Protein AF-A0A823JE89-F1 (afdb_monomer_lite)

Organism: Listeria monocytogenes (NCBI:txid1639)

Structure (mmCIF, N/CA/C/O backbone):
data_AF-A0A823JE89-F1
#
_entry.id   AF-A0A823JE89-F1
#
loop_
_atom_site.group_PDB
_atom_site.id
_atom_site.type_symbol
_atom_site.label_atom_id
_atom_site.label_alt_id
_atom_site.label_comp_id
_atom_site.label_asym_id
_atom_site.label_entity_id
_atom_site.label_seq_id
_atom_site.pdbx_PDB_ins_code
_atom_site.Cartn_x
_atom_site.Cartn_y
_atom_site.Cartn_z
_atom_site.occupancy
_atom_site.B_iso_or_equiv
_atom_site.auth_seq_id
_atom_site.auth_comp_id
_atom_site.auth_asym_id
_atom_site.auth_atom_id
_atom_site.pdbx_PDB_model_num
ATOM 1 N N . MET A 1 1 ? 1.737 -28.432 -60.568 1.00 35.44 1 MET A N 1
ATOM 2 C CA . MET A 1 1 ? 2.138 -28.065 -59.192 1.00 35.44 1 MET A CA 1
ATOM 3 C C . MET A 1 1 ? 1.077 -27.145 -58.616 1.00 35.44 1 MET A C 1
ATOM 5 O O . MET A 1 1 ? 0.762 -26.137 -59.231 1.00 35.44 1 MET A O 1
ATOM 9 N N . LYS A 1 2 ? 0.455 -27.573 -57.515 1.00 28.31 2 LYS A N 1
ATOM 10 C CA . LYS A 1 2 ? -0.682 -26.924 -56.853 1.00 28.31 2 LYS A CA 1
ATOM 11 C C . LYS A 1 2 ? -0.216 -25.657 -56.122 1.00 28.31 2 LYS A C 1
ATOM 13 O O . LYS A 1 2 ? 0.722 -25.740 -55.337 1.00 28.31 2 LYS A O 1
ATOM 18 N N . LYS A 1 3 ? -0.904 -24.529 -56.311 1.00 28.08 3 LYS A N 1
ATOM 19 C CA . LYS A 1 3 ? -0.984 -23.466 -55.300 1.00 28.08 3 LYS A CA 1
ATOM 20 C C . LYS A 1 3 ? -2.457 -23.221 -55.004 1.00 28.08 3 LYS A C 1
ATOM 22 O O . LYS A 1 3 ? -3.259 -23.008 -55.906 1.00 28.08 3 LYS A O 1
ATOM 27 N N . ILE A 1 4 ? -2.771 -23.423 -53.735 1.00 32.69 4 ILE A N 1
ATOM 28 C CA . ILE A 1 4 ? -4.097 -23.449 -53.137 1.00 32.69 4 ILE A CA 1
ATOM 29 C C . ILE A 1 4 ? -4.559 -22.008 -52.924 1.00 32.69 4 ILE A C 1
ATOM 31 O O . ILE A 1 4 ? -3.791 -21.150 -52.497 1.00 32.69 4 ILE A O 1
ATOM 35 N N . ILE A 1 5 ? -5.819 -21.788 -53.277 1.00 30.59 5 ILE A N 1
ATOM 36 C CA . ILE A 1 5 ? -6.615 -20.586 -53.061 1.00 30.59 5 ILE A CA 1
ATOM 37 C C . ILE A 1 5 ? -6.904 -20.479 -51.560 1.00 30.59 5 ILE A C 1
ATOM 39 O O . ILE A 1 5 ? -7.450 -21.423 -50.992 1.00 30.59 5 ILE A O 1
ATOM 43 N N . THR A 1 6 ? -6.612 -19.335 -50.941 1.00 27.95 6 THR A N 1
ATOM 44 C CA . THR A 1 6 ? -7.170 -18.995 -49.626 1.00 27.95 6 THR A CA 1
ATOM 45 C C . THR A 1 6 ? -8.017 -17.741 -49.773 1.00 27.95 6 THR A C 1
ATOM 47 O O . THR A 1 6 ? -7.515 -16.655 -50.053 1.00 27.95 6 THR A O 1
ATOM 50 N N . PHE A 1 7 ? -9.323 -17.949 -49.628 1.00 28.45 7 PHE A N 1
ATOM 51 C CA . PHE A 1 7 ? -10.365 -16.939 -49.525 1.00 28.45 7 PHE A CA 1
ATOM 52 C C . PHE A 1 7 ? -10.170 -16.098 -48.257 1.00 28.45 7 PHE A C 1
ATOM 54 O O . PHE A 1 7 ? -10.061 -16.646 -47.161 1.00 28.45 7 PHE A O 1
ATOM 61 N N . LEU A 1 8 ? -10.187 -14.772 -48.405 1.00 24.28 8 LEU A N 1
ATOM 62 C CA . LEU A 1 8 ? -10.379 -13.834 -47.303 1.00 24.28 8 LEU A CA 1
ATOM 63 C C . LEU A 1 8 ? -11.893 -13.665 -47.113 1.00 24.28 8 LEU A C 1
ATOM 65 O O . LEU A 1 8 ? -12.572 -13.097 -47.969 1.00 24.28 8 LEU A O 1
ATOM 69 N N . LEU A 1 9 ? -12.435 -14.222 -46.032 1.00 26.91 9 LEU A N 1
ATOM 70 C CA . LEU A 1 9 ? -13.857 -14.139 -45.710 1.00 26.91 9 LEU A CA 1
ATOM 71 C C . LEU A 1 9 ? -14.110 -12.827 -44.959 1.00 26.91 9 LEU A C 1
ATOM 73 O O . LEU A 1 9 ? -13.804 -12.691 -43.778 1.00 26.91 9 LEU A O 1
ATOM 77 N N . ILE A 1 10 ? -14.642 -11.851 -45.691 1.00 27.12 10 ILE A N 1
ATOM 78 C CA . ILE A 1 10 ? -15.257 -10.639 -45.155 1.00 27.12 10 ILE A CA 1
ATOM 79 C C . ILE A 1 10 ? -16.632 -11.046 -44.610 1.00 27.12 10 ILE A C 1
ATOM 81 O O . ILE A 1 10 ? -17.549 -11.340 -45.374 1.00 27.12 10 ILE A O 1
ATOM 85 N N . GLY A 1 11 ? -16.753 -11.098 -43.284 1.00 27.23 11 GLY A N 1
ATOM 86 C CA . GLY A 1 11 ? -18.018 -11.181 -42.557 1.00 27.23 11 GLY A CA 1
ATOM 87 C C . GLY A 1 11 ? -18.391 -9.795 -42.046 1.00 27.23 11 GLY A C 1
ATOM 88 O O . GLY A 1 11 ? -17.780 -9.278 -41.119 1.00 27.23 11 GLY A O 1
ATOM 89 N N . VAL A 1 12 ? -19.357 -9.187 -42.718 1.00 26.36 12 VAL A N 1
ATOM 90 C CA . VAL A 1 12 ? -19.805 -7.801 -42.603 1.00 26.36 12 VAL A CA 1
ATOM 91 C C . VAL A 1 12 ? -21.030 -7.732 -41.678 1.00 26.36 12 VAL A C 1
ATOM 93 O O . VAL A 1 12 ? -21.980 -8.482 -41.859 1.00 26.36 12 VAL A O 1
ATOM 96 N N . LEU A 1 13 ? -20.986 -6.765 -40.756 1.00 26.09 13 LEU A N 1
ATOM 97 C CA . LEU A 1 13 ? -22.099 -5.960 -40.227 1.00 26.09 13 LEU A CA 1
ATOM 98 C C . LEU A 1 13 ? -23.098 -6.539 -39.210 1.00 26.09 13 LEU A C 1
ATOM 100 O O . LEU A 1 13 ? -24.012 -7.288 -39.534 1.00 26.09 13 LEU A O 1
ATOM 104 N N . GLY A 1 14 ? -23.065 -5.916 -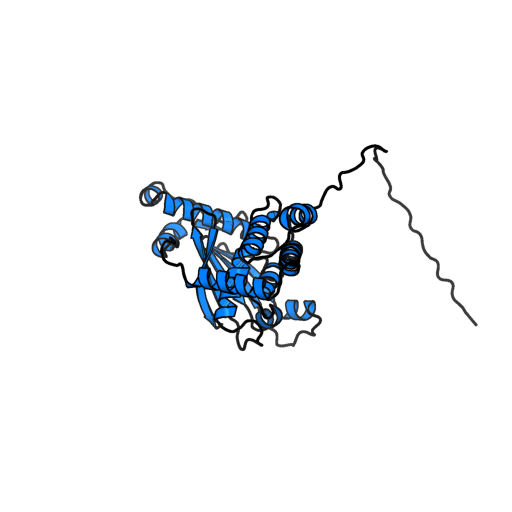38.029 1.00 24.75 14 GLY A N 1
ATOM 105 C CA . GLY A 1 14 ? -24.254 -5.361 -37.383 1.00 24.75 14 GLY A CA 1
ATOM 106 C C . GLY A 1 14 ? -24.002 -3.888 -37.037 1.00 24.75 14 GLY A C 1
ATOM 107 O O . GLY A 1 14 ? -23.432 -3.590 -35.994 1.00 24.75 14 GLY A O 1
ATOM 108 N N . ILE A 1 15 ? -24.372 -2.972 -37.940 1.00 33.44 15 ILE A N 1
ATOM 109 C CA . ILE A 1 15 ? -24.472 -1.524 -37.680 1.00 33.44 15 ILE A CA 1
ATOM 110 C C . ILE A 1 15 ? -25.878 -1.222 -37.157 1.00 33.44 15 ILE A C 1
ATOM 112 O O . ILE A 1 15 ? -26.853 -1.691 -37.736 1.00 33.44 15 ILE A O 1
ATOM 116 N N . SER A 1 16 ? -25.973 -0.341 -36.162 1.00 26.55 16 SER A N 1
ATOM 117 C CA . SER A 1 16 ? -26.997 0.716 -36.101 1.00 26.55 16 SER A CA 1
ATOM 118 C C . SER A 1 16 ? -26.527 1.774 -35.093 1.00 26.55 16 SER A C 1
ATOM 120 O O . SER A 1 16 ? -26.630 1.567 -33.891 1.00 26.55 16 SER A O 1
ATOM 122 N N . LEU A 1 17 ? -25.766 2.788 -35.520 1.00 29.20 17 LEU A N 1
ATOM 123 C CA . LEU A 1 17 ? -26.275 4.114 -35.921 1.00 29.20 17 LEU A CA 1
ATOM 124 C C . LEU A 1 17 ? -27.105 4.794 -34.825 1.00 29.20 17 LEU A C 1
ATOM 126 O O . LEU A 1 17 ? -28.300 4.548 -34.752 1.00 29.20 17 LEU A O 1
ATOM 130 N N . ILE A 1 18 ? -26.482 5.714 -34.078 1.00 26.22 18 ILE A N 1
ATOM 131 C CA . ILE A 1 18 ? -26.794 7.152 -34.167 1.00 26.22 18 ILE A CA 1
ATOM 132 C C . ILE A 1 18 ? -25.477 7.919 -33.983 1.00 26.22 18 ILE A C 1
ATOM 134 O O . ILE A 1 18 ? -24.937 8.004 -32.886 1.00 26.22 18 ILE A O 1
ATOM 138 N N . ALA A 1 19 ? -24.962 8.478 -35.074 1.00 30.98 19 ALA A N 1
ATOM 139 C CA . ALA A 1 19 ? -24.059 9.618 -35.014 1.00 30.98 19 ALA A CA 1
ATOM 140 C C . ALA A 1 19 ? -24.896 10.884 -35.233 1.00 30.98 19 ALA A C 1
ATOM 142 O O . ALA A 1 19 ? -25.674 10.916 -36.190 1.00 30.98 19 ALA A O 1
ATOM 143 N N . PRO A 1 20 ? -24.711 11.952 -34.445 1.00 29.52 20 PRO A N 1
ATOM 144 C CA . PRO A 1 20 ? -24.876 13.302 -34.941 1.00 29.52 20 PRO A CA 1
ATOM 145 C C . PRO A 1 20 ? -23.550 13.757 -35.557 1.00 29.52 20 PRO A C 1
ATOM 147 O O . PRO A 1 20 ? -22.484 13.704 -34.944 1.00 29.52 20 PRO A O 1
ATOM 150 N N . SER A 1 21 ? -23.642 14.180 -36.809 1.00 31.22 21 SER A N 1
ATOM 151 C CA . SER A 1 21 ? -22.577 14.758 -37.615 1.00 31.22 21 SER A CA 1
ATOM 152 C C . SER A 1 21 ? -22.155 16.150 -37.132 1.00 31.22 21 SER A C 1
ATOM 154 O O . SER A 1 21 ? -23.012 16.983 -36.859 1.00 31.22 21 SER A O 1
ATOM 156 N N . ILE A 1 22 ? -20.841 16.391 -37.185 1.00 42.88 22 ILE A N 1
ATOM 157 C CA . ILE A 1 22 ? -20.151 17.641 -37.558 1.00 42.88 22 ILE A CA 1
ATOM 158 C C . ILE A 1 22 ? -20.574 18.914 -36.800 1.00 42.88 22 ILE A C 1
ATOM 160 O O . ILE A 1 22 ? -21.548 19.561 -37.166 1.00 42.88 22 ILE A O 1
ATOM 164 N N . ALA A 1 23 ? -19.733 19.314 -35.836 1.00 32.19 23 ALA A N 1
ATOM 165 C CA . ALA A 1 23 ? -19.201 20.675 -35.625 1.00 32.19 23 ALA A CA 1
ATOM 166 C C . ALA A 1 23 ? -18.868 20.905 -34.139 1.00 32.19 23 ALA A C 1
ATOM 168 O O . ALA A 1 23 ? -19.621 21.548 -33.417 1.00 32.19 23 ALA A O 1
ATOM 169 N N . ASN A 1 24 ? -17.723 20.402 -33.673 1.00 31.14 24 ASN A N 1
ATOM 170 C CA . ASN A 1 24 ? -16.973 21.113 -32.639 1.00 31.14 24 ASN A CA 1
ATOM 171 C C . ASN A 1 24 ? -15.514 20.656 -32.649 1.00 31.14 24 ASN A C 1
ATOM 173 O O . ASN A 1 24 ? -15.200 19.495 -32.394 1.00 31.14 24 ASN A O 1
ATOM 177 N N . ALA A 1 25 ? -14.627 21.579 -32.997 1.00 35.50 25 ALA A N 1
ATOM 178 C CA . ALA A 1 25 ? -13.203 21.420 -32.795 1.00 35.50 25 ALA A CA 1
ATOM 179 C C . ALA A 1 25 ? -12.911 21.352 -31.284 1.00 35.50 25 ALA A C 1
ATOM 181 O O . ALA A 1 25 ? -13.453 22.143 -30.518 1.00 35.50 25 ALA A O 1
ATOM 182 N N . GLY A 1 26 ? -12.034 20.432 -30.877 1.00 34.75 26 GLY A N 1
ATOM 183 C CA . GLY A 1 26 ? -11.341 20.491 -29.588 1.00 34.75 26 GLY A CA 1
ATOM 184 C C . GLY A 1 26 ? -12.153 20.074 -28.361 1.00 34.75 26 GLY A C 1
ATOM 185 O O . GLY A 1 26 ? -12.589 20.917 -27.590 1.00 34.75 26 GLY A O 1
ATOM 186 N N . LYS A 1 27 ? -12.277 18.765 -28.133 1.00 35.94 27 LYS A N 1
ATOM 187 C CA . LYS A 1 27 ? -12.239 18.157 -26.791 1.00 35.94 27 LYS A CA 1
ATOM 188 C C . LYS A 1 27 ? -12.131 16.649 -26.972 1.00 35.94 27 LYS A C 1
ATOM 190 O O . LYS A 1 27 ? -13.125 15.956 -27.169 1.00 35.94 27 LYS A O 1
ATOM 195 N N . ILE A 1 28 ? -10.897 16.150 -26.964 1.00 45.91 28 ILE A N 1
ATOM 196 C CA . ILE A 1 28 ? -10.655 14.740 -26.665 1.00 45.91 28 ILE A CA 1
ATOM 197 C C . ILE A 1 28 ? -11.300 14.527 -25.294 1.00 45.91 28 ILE A C 1
ATOM 199 O O . ILE A 1 28 ? -11.015 15.290 -24.370 1.00 45.91 28 ILE A O 1
ATOM 203 N N . VAL A 1 29 ? -12.214 13.565 -25.160 1.00 46.78 29 VAL A N 1
ATOM 204 C CA . VAL A 1 29 ? -12.623 13.102 -23.830 1.00 46.78 29 VAL A CA 1
ATOM 205 C C . VAL A 1 29 ? -11.378 12.438 -23.264 1.00 46.78 29 VAL A C 1
ATOM 207 O O . VAL A 1 29 ? -11.075 11.291 -23.588 1.00 46.78 29 VAL A O 1
ATOM 210 N N . ALA A 1 30 ? -10.560 13.225 -22.572 1.00 62.22 30 ALA A N 1
ATOM 211 C CA . ALA A 1 30 ? -9.307 12.759 -22.029 1.00 62.22 30 ALA A CA 1
ATOM 212 C C . ALA A 1 30 ? -9.653 11.646 -21.036 1.00 62.22 30 ALA A C 1
ATOM 214 O O . ALA A 1 30 ? -10.450 11.835 -20.120 1.00 62.22 30 ALA A O 1
ATOM 215 N N . THR A 1 31 ? -9.133 10.446 -21.300 1.00 87.19 31 THR A N 1
ATOM 216 C CA . THR A 1 31 ? -9.233 9.321 -20.363 1.00 87.19 31 THR A CA 1
ATOM 217 C C . THR A 1 31 ? -8.758 9.774 -18.978 1.00 87.19 31 THR A C 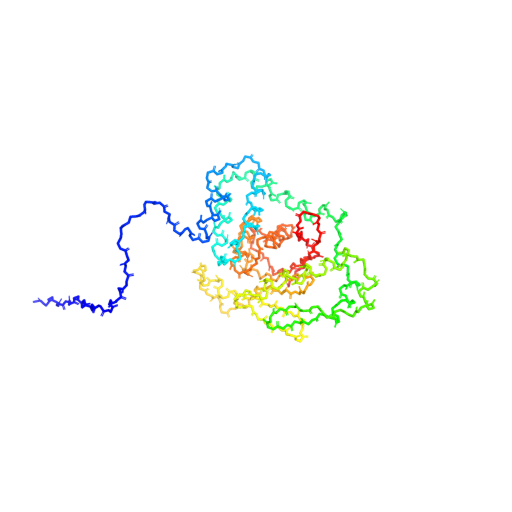1
ATOM 219 O O . THR A 1 31 ? -7.897 10.656 -18.924 1.00 87.19 31 THR A O 1
ATOM 222 N N . PRO A 1 32 ? -9.243 9.179 -17.872 1.00 86.69 32 PRO A N 1
ATOM 223 C CA . PRO A 1 32 ? -8.747 9.497 -16.532 1.00 86.69 32 PRO A CA 1
ATOM 224 C C . PRO A 1 32 ? -7.211 9.535 -16.466 1.00 86.69 32 PRO A C 1
ATOM 226 O O . PRO A 1 32 ? -6.639 10.488 -15.946 1.00 86.69 32 PRO A O 1
ATOM 229 N N . PHE A 1 33 ? -6.538 8.569 -17.107 1.00 90.44 33 PHE A N 1
ATOM 230 C CA . PHE A 1 33 ? -5.078 8.536 -17.222 1.00 90.44 33 PHE A CA 1
ATOM 231 C C . PHE A 1 33 ? -4.522 9.751 -17.978 1.00 90.44 33 PHE A C 1
ATOM 233 O O . PHE A 1 33 ? -3.583 10.393 -17.516 1.00 90.44 33 PHE A O 1
ATOM 240 N N . GLY A 1 34 ? -5.095 10.068 -19.143 1.00 88.75 34 GLY A N 1
ATOM 241 C CA . GLY A 1 34 ? -4.677 11.204 -19.964 1.00 88.75 34 GLY A CA 1
ATOM 242 C C . GLY A 1 34 ? -4.851 12.547 -19.256 1.00 88.75 34 GLY A C 1
ATOM 243 O O . GLY A 1 34 ? -3.957 13.376 -19.346 1.00 88.75 34 GLY A O 1
ATOM 244 N N . GLN A 1 35 ? -5.946 12.725 -18.511 1.00 89.12 35 GLN A N 1
ATOM 245 C CA . GLN A 1 35 ? -6.199 13.928 -17.710 1.00 89.12 35 GLN A CA 1
ATOM 246 C C . GLN A 1 35 ? -5.151 14.094 -16.616 1.00 89.12 35 GLN A C 1
ATOM 248 O O . GLN A 1 35 ? -4.502 15.131 -16.548 1.00 89.12 35 GLN A O 1
ATOM 253 N N . ILE A 1 36 ? -4.914 13.045 -15.821 1.00 90.12 36 ILE A N 1
ATOM 254 C CA . ILE A 1 36 ? -3.922 13.100 -14.740 1.00 90.12 36 ILE A CA 1
ATOM 255 C C . ILE A 1 36 ? -2.526 13.362 -15.313 1.00 90.12 36 ILE A C 1
ATOM 257 O O . ILE A 1 36 ? -1.772 14.176 -14.787 1.00 90.12 36 ILE A O 1
ATOM 261 N N . LYS A 1 37 ? -2.173 12.701 -16.421 1.00 92.38 37 LYS A N 1
ATOM 262 C CA . LYS A 1 37 ? -0.888 12.918 -17.088 1.00 92.38 37 LYS A CA 1
ATOM 263 C C . LYS A 1 37 ? -0.745 14.364 -17.573 1.00 92.38 37 LYS A C 1
ATOM 265 O O . LYS A 1 37 ? 0.300 14.963 -17.345 1.00 92.38 37 LYS A O 1
ATOM 270 N N . GLU A 1 38 ? -1.772 14.923 -18.205 1.00 91.00 38 GLU A N 1
ATOM 271 C CA . GLU A 1 38 ? -1.757 16.299 -18.707 1.00 91.00 38 GLU A CA 1
ATOM 272 C C . GLU A 1 38 ? -1.645 17.326 -17.567 1.00 91.00 38 GLU A C 1
ATOM 274 O O . GLU A 1 38 ? -0.833 18.245 -17.634 1.00 91.00 38 GLU A O 1
ATOM 279 N N . GLU A 1 39 ? -2.421 17.150 -16.496 1.00 89.50 39 GLU A N 1
ATOM 280 C CA . GLU A 1 39 ? -2.500 18.105 -15.386 1.00 89.50 39 GLU A CA 1
ATOM 281 C C . GLU A 1 39 ? -1.285 18.026 -14.443 1.00 89.50 39 GLU A C 1
ATOM 283 O O . GLU A 1 39 ? -0.776 19.056 -13.974 1.00 89.50 39 GLU A O 1
ATOM 288 N N . CYS A 1 40 ? -0.788 16.815 -14.171 1.00 89.56 40 CYS A N 1
ATOM 289 C CA . CYS A 1 40 ? 0.247 16.584 -13.163 1.00 89.56 40 CYS A CA 1
ATOM 290 C C . CYS A 1 40 ? 1.660 16.433 -13.735 1.00 89.56 40 CYS A C 1
ATOM 292 O O . CYS A 1 40 ? 2.613 16.733 -13.019 1.00 89.56 40 CYS A O 1
ATOM 294 N N . ILE A 1 41 ? 1.820 15.966 -14.979 1.00 91.50 41 ILE A N 1
ATOM 295 C CA . ILE A 1 41 ? 3.119 15.512 -15.511 1.00 91.50 41 ILE A CA 1
ATOM 296 C C . ILE A 1 41 ? 3.540 16.319 -16.743 1.00 91.50 41 ILE A C 1
ATOM 298 O O . ILE A 1 41 ? 4.663 16.824 -16.801 1.00 91.50 41 ILE A O 1
ATOM 302 N N . ASP A 1 42 ? 2.667 16.453 -17.739 1.00 90.38 42 ASP A N 1
ATOM 303 C CA . ASP A 1 42 ? 3.047 17.030 -19.025 1.00 90.38 42 ASP A CA 1
ATOM 304 C C . ASP A 1 42 ? 3.425 18.511 -18.904 1.00 90.38 42 ASP A C 1
ATOM 306 O O . ASP A 1 42 ? 2.767 19.318 -18.248 1.00 90.38 42 ASP A O 1
ATOM 310 N N . GLY A 1 43 ? 4.546 18.872 -19.532 1.00 83.88 43 GLY A N 1
ATOM 311 C CA . GLY A 1 43 ? 5.091 20.229 -19.489 1.00 83.88 43 GLY A CA 1
ATOM 312 C C . GLY A 1 43 ? 5.718 20.633 -18.149 1.00 83.88 43 GLY A C 1
ATOM 313 O O . GLY A 1 43 ? 6.175 21.771 -18.027 1.00 83.88 43 GLY A O 1
ATOM 314 N N . LYS A 1 44 ? 5.774 19.739 -17.151 1.00 89.81 44 LYS A N 1
ATOM 315 C CA . LYS A 1 44 ? 6.507 19.982 -15.902 1.00 89.81 44 LYS A CA 1
ATOM 316 C C . LYS A 1 44 ? 8.005 19.753 -16.095 1.00 89.81 44 LYS A C 1
ATOM 318 O O . LYS A 1 44 ? 8.432 18.930 -16.901 1.00 89.81 44 LYS A O 1
ATOM 323 N N . VAL A 1 45 ? 8.801 20.484 -15.319 1.00 87.88 45 VAL A N 1
ATOM 324 C CA . VAL A 1 45 ? 10.256 20.322 -15.229 1.00 87.88 45 VAL A CA 1
ATOM 325 C C . VAL A 1 45 ? 10.592 20.004 -13.781 1.00 87.88 45 VAL A C 1
ATOM 327 O O . VAL A 1 45 ? 10.126 20.704 -12.884 1.00 87.88 45 VAL A O 1
ATOM 330 N N . VAL A 1 46 ? 11.392 18.964 -13.562 1.00 89.12 46 VAL A N 1
ATOM 331 C CA . VAL A 1 46 ? 11.798 18.525 -12.224 1.00 89.12 46 VAL A CA 1
ATOM 332 C C . VAL A 1 46 ? 13.246 18.931 -11.992 1.00 89.12 46 VAL A C 1
ATOM 334 O O . VAL A 1 46 ? 14.153 18.346 -12.577 1.00 89.12 46 VAL A O 1
ATOM 337 N N . ASN A 1 47 ? 13.466 19.946 -11.152 1.00 89.62 47 ASN A N 1
ATOM 338 C CA . ASN A 1 47 ? 14.811 20.443 -10.834 1.00 89.62 47 ASN A CA 1
ATOM 339 C C . ASN A 1 47 ? 15.243 20.102 -9.404 1.00 89.62 47 ASN A C 1
ATOM 341 O O . ASN A 1 47 ? 16.406 20.281 -9.046 1.00 89.62 47 ASN A O 1
ATOM 345 N N . SER A 1 48 ? 14.310 19.638 -8.577 1.00 87.81 48 SER A N 1
ATOM 346 C CA . SER A 1 48 ? 14.528 19.347 -7.166 1.00 87.81 48 SER A CA 1
ATOM 347 C C . SER A 1 48 ? 13.694 18.154 -6.704 1.00 87.81 48 SER A C 1
ATOM 349 O O . SER A 1 48 ? 12.728 17.748 -7.355 1.00 87.81 48 SER A O 1
ATOM 351 N N . LYS A 1 49 ? 14.055 17.594 -5.544 1.00 83.31 49 LYS A N 1
ATOM 352 C CA . LYS A 1 49 ? 13.277 16.522 -4.906 1.00 83.31 49 LYS A CA 1
ATOM 353 C C . LYS A 1 49 ? 11.896 17.014 -4.466 1.00 83.31 49 LYS A C 1
ATOM 355 O O . LYS A 1 49 ? 10.958 16.225 -4.428 1.00 83.31 49 LYS A O 1
ATOM 360 N N . GLU A 1 50 ? 11.766 18.300 -4.142 1.00 84.56 50 GLU A N 1
ATOM 361 C CA . GLU A 1 50 ? 10.498 18.944 -3.807 1.00 84.56 50 GLU A CA 1
ATOM 362 C C . GLU A 1 50 ? 9.571 19.012 -5.026 1.00 84.56 50 GLU A C 1
ATOM 364 O O . GLU A 1 50 ? 8.384 18.725 -4.893 1.00 84.56 50 GLU A O 1
ATOM 369 N N . ASP A 1 51 ? 10.101 19.307 -6.219 1.00 86.19 51 ASP A N 1
ATOM 370 C CA . ASP A 1 51 ? 9.315 19.286 -7.461 1.00 86.19 51 ASP A CA 1
ATOM 371 C C . ASP A 1 51 ? 8.772 17.882 -7.745 1.00 86.19 51 ASP A C 1
ATOM 373 O O . ASP A 1 51 ? 7.583 17.721 -8.028 1.00 86.19 51 ASP A O 1
ATOM 377 N N . LEU A 1 52 ? 9.624 16.859 -7.607 1.00 85.00 52 LEU A N 1
ATOM 378 C CA . LEU A 1 52 ? 9.209 15.466 -7.764 1.00 85.00 52 LEU A CA 1
ATOM 379 C C . LEU A 1 52 ? 8.150 15.091 -6.721 1.00 85.00 52 LEU A C 1
ATOM 381 O O . LEU A 1 52 ? 7.110 14.544 -7.076 1.00 85.00 52 LEU A O 1
ATOM 385 N N . ALA A 1 53 ? 8.367 15.433 -5.448 1.00 79.88 53 ALA A N 1
ATOM 386 C CA . ALA A 1 53 ? 7.402 15.175 -4.384 1.00 79.88 53 ALA A CA 1
ATOM 387 C C . ALA A 1 53 ? 6.039 15.818 -4.676 1.00 79.88 53 ALA A C 1
ATOM 389 O O . ALA A 1 53 ? 5.016 15.162 -4.515 1.00 79.88 53 ALA A O 1
ATOM 390 N N . ASN A 1 54 ? 6.025 17.060 -5.163 1.00 82.56 54 ASN A N 1
ATOM 391 C CA . ASN A 1 54 ? 4.795 17.759 -5.522 1.00 82.56 54 ASN A CA 1
ATOM 392 C C . ASN A 1 54 ? 4.062 17.077 -6.682 1.00 82.56 54 ASN A C 1
ATOM 394 O O . ASN A 1 54 ? 2.841 16.966 -6.644 1.00 82.56 54 ASN A O 1
ATOM 398 N N . ILE A 1 55 ? 4.781 16.597 -7.703 1.00 86.50 55 ILE A N 1
ATOM 399 C CA . ILE A 1 55 ? 4.167 15.847 -8.808 1.00 86.50 55 ILE A CA 1
ATOM 400 C C . ILE A 1 55 ? 3.521 14.560 -8.288 1.00 86.50 55 ILE A C 1
ATOM 402 O O . ILE A 1 55 ? 2.371 14.288 -8.624 1.00 86.50 55 ILE A O 1
ATOM 406 N N . ILE A 1 56 ? 4.225 13.798 -7.445 1.00 83.50 56 ILE A N 1
ATOM 407 C CA . ILE A 1 56 ? 3.700 12.554 -6.867 1.00 83.50 56 ILE A CA 1
ATOM 408 C C . ILE A 1 56 ? 2.454 12.828 -6.014 1.00 83.50 56 ILE A C 1
ATOM 410 O O . ILE A 1 56 ? 1.433 12.177 -6.223 1.00 83.50 56 ILE A O 1
ATOM 414 N N . THR A 1 57 ? 2.493 13.833 -5.133 1.00 79.12 57 THR A N 1
ATOM 415 C CA . THR A 1 57 ? 1.330 14.239 -4.329 1.00 79.12 57 THR A CA 1
ATOM 416 C C . THR A 1 57 ? 0.147 14.639 -5.209 1.00 79.12 57 THR A C 1
ATOM 418 O O . THR A 1 57 ? -0.965 14.176 -4.983 1.00 79.12 57 THR A O 1
ATOM 421 N N . ASN A 1 58 ? 0.377 15.433 -6.260 1.00 83.19 58 ASN A N 1
ATOM 422 C CA . ASN A 1 58 ? -0.691 15.845 -7.172 1.00 83.19 58 ASN A CA 1
ATOM 423 C C . ASN A 1 58 ? -1.333 14.651 -7.895 1.00 83.19 58 ASN A C 1
ATOM 425 O O . ASN A 1 58 ? -2.540 14.663 -8.112 1.00 83.19 58 ASN A O 1
ATOM 429 N N . ILE A 1 59 ? -0.554 13.621 -8.250 1.00 83.50 59 ILE A N 1
ATOM 430 C CA . ILE A 1 59 ? -1.091 12.373 -8.814 1.00 83.50 59 ILE A CA 1
ATOM 431 C C . ILE A 1 59 ? -1.938 11.640 -7.763 1.00 83.50 59 ILE A C 1
ATOM 433 O O . ILE A 1 59 ? -3.058 11.229 -8.062 1.00 83.50 59 ILE A O 1
ATOM 437 N N . ASP A 1 60 ? -1.420 11.493 -6.541 1.00 73.12 60 ASP A N 1
ATOM 438 C CA . ASP A 1 60 ? -2.069 10.757 -5.446 1.00 73.12 60 ASP A CA 1
ATOM 439 C C . ASP A 1 60 ? -3.387 11.393 -4.979 1.00 73.12 60 ASP A C 1
ATOM 441 O O . ASP A 1 60 ? -4.300 10.681 -4.547 1.00 73.12 60 ASP A O 1
ATOM 445 N N . GLU A 1 61 ? -3.484 12.719 -5.069 1.00 76.44 61 GLU A N 1
ATOM 446 C CA . GLU A 1 61 ? -4.646 13.515 -4.666 1.00 76.44 61 GLU A CA 1
ATOM 447 C C . GLU A 1 61 ? -5.610 13.808 -5.823 1.00 76.44 61 GLU A C 1
ATOM 449 O O . GLU A 1 61 ? -6.698 14.349 -5.606 1.00 76.44 61 GLU A O 1
ATOM 454 N N . HIS A 1 62 ? -5.257 13.444 -7.059 1.00 84.31 62 HIS A N 1
ATOM 455 C CA . HIS A 1 62 ? -6.116 13.721 -8.200 1.00 84.31 62 HIS A CA 1
ATOM 456 C C . HIS A 1 62 ? -7.435 12.952 -8.084 1.00 84.31 62 HIS A C 1
ATOM 458 O O . HIS A 1 62 ? -7.465 11.732 -7.940 1.00 84.31 62 HIS A O 1
ATOM 464 N N . TYR A 1 63 ? -8.556 13.643 -8.280 1.00 76.31 63 TYR A N 1
ATOM 465 C CA . TYR A 1 63 ? -9.916 13.103 -8.133 1.00 76.31 63 TYR A CA 1
ATOM 466 C C . TYR A 1 63 ? -10.261 11.886 -9.021 1.00 76.31 63 TYR A C 1
ATOM 468 O O . TYR A 1 63 ? -11.281 11.237 -8.804 1.00 76.31 63 TYR A O 1
ATOM 476 N N . ASN A 1 64 ? -9.420 11.568 -10.008 1.00 84.19 64 ASN A N 1
ATOM 477 C CA . ASN A 1 64 ? -9.601 10.470 -10.957 1.00 84.19 64 ASN A CA 1
ATOM 478 C C . ASN A 1 64 ? -8.642 9.301 -10.693 1.00 84.19 64 ASN A C 1
ATOM 480 O O . ASN A 1 64 ? -8.726 8.287 -11.382 1.00 84.19 64 ASN A O 1
ATOM 484 N N . ILE A 1 65 ? -7.723 9.414 -9.724 1.00 76.88 65 ILE A N 1
ATOM 485 C CA . ILE A 1 65 ? -6.702 8.389 -9.463 1.00 76.88 65 ILE A CA 1
ATOM 486 C C . ILE A 1 65 ? -7.327 7.043 -9.074 1.00 76.88 65 ILE A C 1
ATOM 488 O O . ILE A 1 65 ? -6.812 5.985 -9.436 1.00 76.88 65 ILE A O 1
ATOM 492 N N . SER A 1 66 ? -8.478 7.081 -8.396 1.00 71.06 66 SER A N 1
ATOM 493 C CA . SER A 1 66 ? -9.264 5.906 -8.010 1.00 71.06 66 SER A CA 1
ATOM 494 C C . SER A 1 66 ? -9.928 5.202 -9.195 1.00 71.06 66 SER A C 1
ATOM 496 O O . SER A 1 66 ? -10.301 4.042 -9.075 1.00 71.06 66 SER A O 1
ATOM 498 N N . MET A 1 67 ? -10.059 5.875 -10.344 1.00 77.62 67 MET A N 1
ATOM 499 C CA . MET A 1 67 ? -10.618 5.295 -11.569 1.00 77.62 67 MET A CA 1
ATOM 500 C C . MET A 1 67 ? -9.570 4.556 -12.406 1.00 77.62 67 MET A C 1
ATOM 502 O O . MET A 1 67 ? -9.923 3.923 -13.399 1.00 77.62 67 MET A O 1
ATOM 506 N N . LEU A 1 68 ? -8.287 4.665 -12.048 1.00 78.00 68 LEU A N 1
ATOM 507 C CA . LEU A 1 68 ? -7.206 4.009 -12.771 1.00 78.00 68 LEU A CA 1
ATOM 508 C C . LEU A 1 68 ? -6.995 2.582 -12.303 1.00 78.00 68 LEU A C 1
ATOM 510 O O . LEU A 1 68 ? -6.997 2.299 -11.105 1.00 78.00 68 LEU A O 1
ATOM 514 N N . THR A 1 69 ? -6.672 1.713 -13.253 1.00 77.12 69 THR A N 1
ATOM 515 C CA . THR A 1 69 ? -6.110 0.398 -12.949 1.00 77.12 69 THR A CA 1
ATOM 516 C C . THR A 1 69 ? -4.728 0.530 -12.305 1.00 77.12 69 THR A C 1
ATOM 518 O O . THR A 1 69 ? -4.025 1.531 -12.466 1.00 77.12 69 THR A O 1
ATOM 521 N N . SER A 1 70 ? -4.283 -0.508 -11.598 1.00 66.31 70 SER A N 1
ATOM 522 C CA . SER A 1 70 ? -2.959 -0.513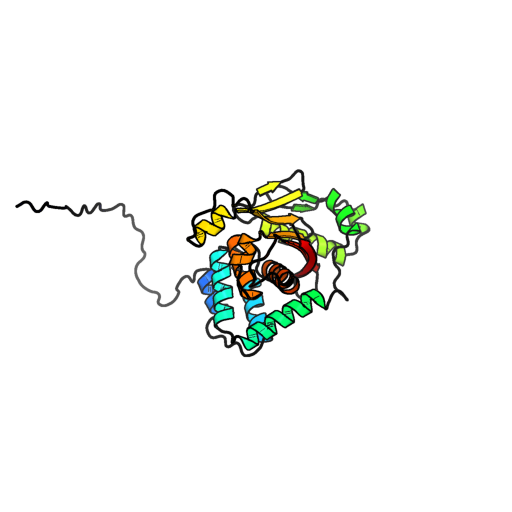 -10.966 1.00 66.31 70 SER A CA 1
ATOM 523 C C . SER A 1 70 ? -1.807 -0.361 -11.974 1.00 66.31 70 SER A C 1
ATOM 525 O O . SER A 1 70 ? -0.812 0.289 -11.663 1.00 66.31 70 SER A O 1
ATOM 527 N N . GLU A 1 71 ? -1.959 -0.883 -13.197 1.00 75.00 71 GLU A N 1
ATOM 528 C CA . GLU A 1 71 ? -0.980 -0.713 -14.284 1.00 75.00 71 GLU A CA 1
ATOM 529 C C . GLU A 1 71 ? -0.944 0.723 -14.828 1.00 75.00 71 GLU A C 1
ATOM 531 O O . GLU A 1 71 ? 0.118 1.250 -15.159 1.00 75.00 71 GLU A O 1
ATOM 536 N N . GLU A 1 72 ? -2.097 1.385 -14.938 1.00 81.44 72 GLU A N 1
ATOM 537 C CA . GLU A 1 72 ? -2.158 2.793 -15.343 1.00 81.44 72 GLU A CA 1
ATOM 538 C C . GLU A 1 72 ? -1.549 3.706 -14.279 1.00 81.44 72 GLU A C 1
ATOM 540 O O . GLU A 1 72 ? -0.819 4.638 -14.621 1.00 81.44 72 GLU A O 1
ATOM 545 N N . ARG A 1 73 ? -1.787 3.405 -12.996 1.00 80.31 73 ARG A N 1
ATOM 546 C CA . ARG A 1 73 ? -1.135 4.094 -11.877 1.00 80.31 73 ARG A CA 1
ATOM 547 C C . ARG A 1 73 ? 0.384 3.941 -11.960 1.00 80.31 73 ARG A C 1
ATOM 549 O O . ARG A 1 73 ? 1.085 4.946 -11.968 1.00 80.31 73 ARG A O 1
ATOM 556 N N . GLU A 1 74 ? 0.893 2.718 -12.125 1.00 78.31 74 GLU A N 1
ATOM 557 C CA . GLU A 1 74 ? 2.331 2.462 -12.316 1.00 78.31 74 GLU A CA 1
ATOM 558 C C . GLU A 1 74 ? 2.917 3.295 -13.467 1.00 78.31 74 GLU A C 1
ATOM 560 O O . GLU A 1 74 ? 3.943 3.956 -13.295 1.00 78.31 74 GLU A O 1
ATOM 565 N N . LYS A 1 75 ? 2.240 3.330 -14.622 1.00 83.25 75 LYS A N 1
ATOM 566 C CA . LYS A 1 75 ? 2.681 4.123 -15.779 1.00 83.25 75 LYS A CA 1
ATOM 567 C C . LYS A 1 75 ? 2.730 5.623 -15.490 1.00 83.25 75 LYS A C 1
ATOM 569 O O . LYS A 1 75 ? 3.633 6.288 -15.992 1.00 83.25 75 LYS A O 1
ATOM 574 N N . LEU A 1 76 ? 1.794 6.172 -14.712 1.00 87.62 76 LEU A N 1
ATOM 575 C CA . LEU A 1 76 ? 1.835 7.587 -14.323 1.00 87.62 76 LEU A CA 1
ATOM 576 C C . LEU A 1 76 ? 3.067 7.901 -13.482 1.00 87.62 76 LEU A C 1
ATOM 578 O O . LEU A 1 76 ? 3.798 8.835 -13.809 1.00 87.62 76 LEU A O 1
ATOM 582 N N . TYR A 1 77 ? 3.331 7.108 -12.445 1.00 83.88 77 TYR A N 1
ATOM 583 C CA . TYR A 1 77 ? 4.501 7.337 -11.603 1.00 83.88 77 TYR A CA 1
ATOM 584 C C . TYR A 1 77 ? 5.791 7.147 -12.401 1.00 83.88 77 TYR A C 1
ATOM 586 O O . TYR A 1 77 ? 6.660 8.013 -12.361 1.00 83.88 77 TYR A O 1
ATOM 594 N N . ALA A 1 78 ? 5.886 6.098 -13.227 1.00 82.94 78 ALA A N 1
ATOM 595 C CA . ALA A 1 78 ? 7.024 5.902 -14.123 1.00 82.94 78 ALA A CA 1
ATOM 596 C C . ALA A 1 78 ? 7.259 7.119 -15.037 1.00 82.94 78 ALA A C 1
ATOM 598 O O . ALA A 1 78 ? 8.398 7.547 -15.208 1.00 82.94 78 ALA A O 1
ATOM 599 N N . ASN A 1 79 ? 6.197 7.728 -15.577 1.00 87.69 79 ASN A N 1
ATOM 600 C CA . ASN A 1 79 ? 6.314 8.956 -16.364 1.00 87.69 79 ASN A CA 1
ATOM 601 C C . ASN A 1 79 ? 6.857 10.129 -15.536 1.00 87.69 79 ASN A C 1
ATOM 603 O O . ASN A 1 79 ? 7.724 10.842 -16.032 1.00 87.69 79 ASN A O 1
ATOM 607 N N . ALA A 1 80 ? 6.402 10.315 -14.293 1.00 86.31 80 ALA A N 1
ATOM 608 C CA . ALA A 1 80 ? 6.920 11.360 -13.406 1.00 86.31 80 ALA A CA 1
ATOM 609 C C . ALA A 1 80 ? 8.420 11.170 -13.110 1.00 86.31 80 ALA A C 1
ATOM 611 O O . ALA A 1 80 ? 9.206 12.114 -13.213 1.00 86.31 80 ALA A O 1
ATOM 612 N N . TYR A 1 81 ? 8.845 9.939 -12.824 1.00 84.88 81 TYR A N 1
ATOM 613 C CA . TYR A 1 81 ? 10.253 9.633 -12.570 1.00 84.88 81 TYR A CA 1
ATOM 614 C C . TYR A 1 81 ? 11.126 9.768 -13.821 1.00 84.88 81 TYR A C 1
ATOM 616 O O . TYR A 1 81 ? 12.246 10.257 -13.724 1.00 84.88 81 TYR A O 1
ATOM 624 N N . ASN A 1 82 ? 10.605 9.447 -15.008 1.00 86.88 82 ASN A N 1
ATOM 625 C CA . ASN A 1 82 ? 11.324 9.625 -16.274 1.00 86.88 82 ASN A CA 1
ATOM 626 C C . ASN A 1 82 ? 11.602 11.098 -16.628 1.00 86.88 82 ASN A C 1
ATOM 628 O O . ASN A 1 82 ? 12.480 11.366 -17.447 1.00 86.88 82 ASN A O 1
ATOM 632 N N . LEU A 1 83 ? 10.881 12.055 -16.030 1.00 85.50 83 LEU A N 1
ATOM 633 C CA . LEU A 1 83 ? 11.182 13.488 -16.155 1.00 85.50 83 LEU A CA 1
ATOM 634 C C . LEU A 1 83 ? 12.345 13.942 -15.263 1.00 85.50 83 LEU A C 1
ATOM 636 O O . LEU A 1 83 ? 12.763 15.097 -15.346 1.00 85.50 83 LEU A O 1
ATOM 640 N N . THR A 1 84 ? 12.833 13.070 -14.383 1.00 87.62 84 THR A N 1
ATOM 641 C CA . THR A 1 84 ? 13.705 13.438 -13.270 1.00 87.62 84 THR A CA 1
ATOM 642 C C . THR A 1 84 ? 15.105 12.865 -13.458 1.00 87.62 84 THR A C 1
ATOM 644 O O . THR A 1 84 ? 15.270 11.731 -13.907 1.00 87.62 84 THR A O 1
ATOM 647 N N . SER A 1 85 ? 16.139 13.638 -13.110 1.00 88.69 85 SER A N 1
ATOM 648 C CA . SER A 1 85 ? 17.514 13.132 -13.162 1.00 88.69 85 SER A CA 1
ATOM 649 C C . SER A 1 85 ? 17.763 12.078 -12.068 1.00 88.69 85 SER A C 1
ATOM 651 O O . SER A 1 85 ? 17.143 12.149 -11.001 1.00 88.69 85 SER A O 1
ATOM 653 N N . PRO A 1 86 ? 18.687 11.122 -12.281 1.00 86.06 86 PRO A N 1
ATOM 654 C CA . PRO A 1 86 ? 19.017 10.111 -11.277 1.00 86.06 86 PRO A CA 1
ATOM 655 C C . PRO A 1 86 ? 19.422 10.704 -9.922 1.00 86.06 86 PRO A C 1
ATOM 657 O O . PRO A 1 86 ? 19.016 10.180 -8.890 1.00 86.06 86 PRO A O 1
ATOM 660 N N . GLU A 1 87 ? 20.154 11.824 -9.910 1.00 86.31 87 GLU A N 1
ATOM 661 C CA . GLU A 1 87 ? 20.596 12.482 -8.673 1.00 86.31 87 GLU A CA 1
ATOM 662 C C . GLU A 1 87 ? 19.418 13.046 -7.866 1.00 86.31 87 GLU A C 1
ATOM 664 O O . GLU A 1 87 ? 19.410 12.997 -6.635 1.00 86.31 87 GLU A O 1
ATOM 669 N N . ILE A 1 88 ? 18.399 13.579 -8.548 1.00 86.19 88 ILE A N 1
ATOM 670 C CA . ILE A 1 88 ? 17.191 14.087 -7.891 1.00 86.19 88 ILE A CA 1
ATOM 671 C C . ILE A 1 88 ? 16.342 12.924 -7.368 1.00 86.19 88 ILE A C 1
ATOM 673 O O . ILE A 1 88 ? 15.813 13.025 -6.260 1.00 86.19 88 ILE A O 1
ATOM 677 N N . ILE A 1 89 ? 16.238 11.820 -8.119 1.00 82.88 89 ILE A N 1
ATOM 678 C CA . ILE A 1 89 ? 15.557 10.601 -7.657 1.00 82.88 89 ILE A CA 1
ATOM 679 C C . ILE A 1 89 ? 16.243 10.075 -6.397 1.00 82.88 89 ILE A C 1
ATOM 681 O O . ILE A 1 89 ? 15.569 9.857 -5.398 1.00 82.88 89 ILE A O 1
ATOM 685 N N . GLU A 1 90 ? 17.571 9.951 -6.394 1.00 83.88 90 GLU A N 1
ATOM 686 C CA . GLU A 1 90 ? 18.334 9.513 -5.220 1.00 83.88 90 GLU A CA 1
ATOM 687 C C . GLU A 1 90 ? 18.104 10.446 -4.020 1.00 83.88 90 GLU A C 1
ATOM 689 O O . GLU A 1 90 ? 17.824 9.994 -2.909 1.00 83.88 90 GLU A O 1
ATOM 694 N N . SER A 1 91 ? 18.124 11.765 -4.242 1.00 81.62 91 SER A N 1
ATOM 695 C CA . SER A 1 91 ? 17.845 12.751 -3.192 1.00 81.62 91 SER A CA 1
ATOM 696 C C . SER A 1 91 ? 16.414 12.660 -2.643 1.00 81.62 91 SER A C 1
ATOM 698 O O . SER A 1 91 ? 16.185 12.842 -1.442 1.00 81.62 91 SER A O 1
ATOM 700 N N . TYR A 1 92 ? 15.439 12.375 -3.508 1.00 81.94 92 TYR A N 1
ATOM 701 C CA . TYR A 1 92 ? 14.049 12.138 -3.130 1.00 81.94 92 TYR A CA 1
ATOM 702 C C . TYR A 1 92 ? 13.896 10.836 -2.338 1.00 81.94 92 TYR A C 1
ATOM 704 O O . TYR A 1 92 ? 13.294 10.845 -1.265 1.00 81.94 92 TYR A O 1
ATOM 712 N N . GLU A 1 93 ? 14.483 9.739 -2.812 1.00 80.25 93 GLU A N 1
ATOM 713 C CA . GLU A 1 93 ? 14.475 8.435 -2.146 1.00 80.25 93 GLU A CA 1
ATOM 714 C C . GLU A 1 93 ? 15.112 8.505 -0.753 1.00 80.25 93 GLU A C 1
ATOM 716 O O . GLU A 1 93 ? 14.553 7.979 0.216 1.00 80.25 93 GLU A O 1
ATOM 721 N N . GLN A 1 94 ? 16.221 9.238 -0.619 1.00 75.75 94 GLN A N 1
ATOM 722 C CA . GLN A 1 94 ? 16.834 9.513 0.676 1.00 75.75 94 GLN A CA 1
ATOM 723 C C . GLN A 1 94 ? 15.895 10.331 1.570 1.00 75.75 94 GLN A C 1
ATOM 725 O O . GLN A 1 94 ? 15.695 9.978 2.726 1.00 75.75 94 GLN A O 1
ATOM 730 N N . ASN A 1 95 ? 15.243 11.377 1.045 1.00 76.19 95 ASN A N 1
ATOM 731 C CA . ASN A 1 95 ? 14.301 12.179 1.831 1.00 76.19 95 ASN A CA 1
ATOM 732 C C . ASN A 1 95 ? 13.087 11.379 2.318 1.00 76.19 95 ASN A C 1
ATOM 734 O O . ASN A 1 95 ? 12.617 11.585 3.436 1.00 76.19 95 ASN A O 1
ATOM 738 N N . VAL A 1 96 ? 12.559 10.498 1.473 1.00 71.69 96 VAL A N 1
ATOM 739 C CA . VAL A 1 96 ? 11.477 9.580 1.827 1.00 71.69 96 VAL A CA 1
ATOM 740 C C . VAL A 1 96 ? 11.933 8.640 2.937 1.00 71.69 96 VAL A C 1
ATOM 742 O O . VAL A 1 96 ? 11.236 8.504 3.942 1.00 71.69 96 VAL A O 1
ATOM 745 N N . THR A 1 97 ? 13.117 8.047 2.791 1.00 69.62 97 THR A N 1
ATOM 746 C CA . THR A 1 97 ? 13.710 7.167 3.805 1.00 69.62 97 THR A CA 1
ATOM 747 C C . THR A 1 97 ? 13.881 7.908 5.130 1.00 69.62 97 THR A C 1
ATOM 749 O O . THR A 1 97 ? 13.396 7.445 6.159 1.00 69.62 97 THR A O 1
ATOM 752 N N . ASP A 1 98 ? 14.453 9.112 5.104 1.00 67.38 98 ASP A N 1
ATOM 753 C CA . ASP A 1 98 ? 14.641 9.953 6.287 1.00 67.38 98 ASP A CA 1
ATOM 754 C C . ASP A 1 98 ? 13.307 10.348 6.936 1.00 67.38 98 ASP A C 1
ATOM 756 O O . ASP A 1 98 ? 13.220 10.431 8.154 1.00 67.38 98 ASP A O 1
ATOM 760 N N . LYS A 1 99 ? 12.238 10.574 6.162 1.00 66.44 99 LYS A N 1
ATOM 761 C CA . LYS A 1 99 ? 10.900 10.859 6.713 1.00 66.44 99 LYS A CA 1
ATOM 762 C C . LYS A 1 99 ? 10.273 9.642 7.387 1.00 66.44 99 LYS A C 1
ATOM 764 O O . LYS A 1 99 ? 9.551 9.816 8.364 1.00 66.44 99 LYS A O 1
ATOM 769 N N . ILE A 1 100 ? 10.534 8.445 6.869 1.00 63.56 100 ILE A N 1
ATOM 770 C CA . ILE A 1 100 ? 10.044 7.183 7.434 1.00 63.56 100 ILE A CA 1
ATOM 771 C C . ILE A 1 100 ? 10.832 6.809 8.700 1.00 63.56 100 ILE A C 1
ATOM 773 O O . ILE A 1 100 ? 10.250 6.268 9.633 1.00 63.56 100 ILE A O 1
ATOM 777 N N . VAL A 1 101 ? 12.131 7.123 8.752 1.00 53.75 101 VAL A N 1
ATOM 778 C CA . VAL A 1 101 ? 13.034 6.799 9.876 1.00 53.75 101 VAL A CA 1
ATOM 779 C C . VAL A 1 101 ? 13.075 7.894 10.944 1.00 53.75 101 VAL A C 1
ATOM 781 O O . VAL A 1 101 ? 13.264 7.604 12.121 1.00 53.75 101 VAL A O 1
ATOM 784 N N . GLY A 1 102 ? 12.945 9.155 10.538 1.00 44.22 102 GLY A N 1
ATOM 785 C CA . GLY A 1 102 ? 13.387 10.316 11.312 1.00 44.22 102 GLY A CA 1
ATOM 786 C C . GLY A 1 102 ? 12.295 11.166 11.954 1.00 44.22 102 GLY A C 1
ATOM 787 O O . GLY A 1 102 ? 12.633 12.116 12.647 1.00 44.22 102 GLY A O 1
ATOM 788 N N . ASN A 1 103 ? 11.008 10.866 11.765 1.00 43.44 103 ASN A N 1
ATOM 789 C CA . ASN A 1 103 ? 9.918 11.626 12.393 1.00 43.44 103 ASN A CA 1
ATOM 790 C C . ASN A 1 103 ? 8.871 10.690 13.003 1.00 43.44 103 ASN A C 1
ATOM 792 O O . ASN A 1 103 ? 7.778 10.554 12.470 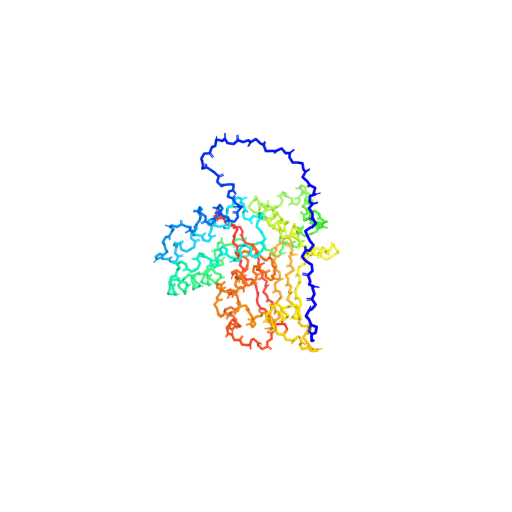1.00 43.44 103 ASN A O 1
ATOM 796 N N . ILE A 1 104 ? 9.201 10.059 14.131 1.00 48.94 104 ILE A N 1
ATOM 797 C CA . ILE A 1 104 ? 8.181 9.534 15.057 1.00 48.94 104 ILE A CA 1
ATOM 798 C C . ILE A 1 104 ? 7.727 10.650 16.024 1.00 48.94 104 ILE A C 1
ATOM 800 O O . ILE A 1 104 ? 6.602 10.626 16.517 1.00 48.94 104 ILE A O 1
ATOM 804 N N . ASP A 1 105 ? 8.545 11.688 16.233 1.00 38.41 105 ASP A N 1
ATOM 805 C CA . ASP A 1 105 ? 8.204 12.801 17.122 1.00 38.41 105 ASP A CA 1
ATOM 806 C C . ASP A 1 105 ? 7.096 13.685 16.522 1.00 38.41 105 ASP A C 1
ATOM 808 O O . ASP A 1 105 ? 7.278 14.369 15.514 1.00 38.41 105 ASP A O 1
ATOM 812 N N . GLY A 1 106 ? 5.921 13.661 17.160 1.00 41.94 106 GLY A N 1
ATOM 813 C CA . GLY A 1 106 ? 4.735 14.438 16.773 1.00 41.94 106 GLY A CA 1
ATOM 814 C C . GLY A 1 106 ? 3.760 13.722 15.831 1.00 41.94 106 GLY A C 1
ATOM 815 O O . GLY A 1 106 ? 2.783 14.330 15.397 1.00 41.94 106 GLY A O 1
ATOM 816 N N . LEU A 1 107 ? 4.006 12.447 15.515 1.00 49.47 107 LEU A N 1
ATOM 817 C CA . LEU A 1 107 ? 3.073 11.575 14.805 1.00 49.47 107 LEU A CA 1
ATOM 818 C C . LEU A 1 107 ? 2.257 10.768 15.822 1.00 49.47 107 LEU A C 1
ATOM 820 O O . LEU A 1 107 ? 2.800 9.898 16.496 1.00 49.47 107 LEU A O 1
ATOM 824 N N . THR A 1 108 ? 0.952 11.027 15.924 1.00 52.50 108 THR A N 1
ATOM 825 C CA . THR A 1 108 ? 0.058 10.205 16.750 1.00 52.50 108 THR A CA 1
ATOM 826 C C . THR A 1 108 ? -0.297 8.941 15.970 1.00 52.50 108 THR A C 1
ATOM 828 O O . THR A 1 108 ? -1.279 8.900 15.224 1.00 52.50 108 THR A O 1
ATOM 831 N N . GLU A 1 109 ? 0.564 7.924 16.057 1.00 64.50 109 GLU A N 1
ATOM 832 C CA . GLU A 1 109 ? 0.186 6.559 15.685 1.00 64.50 109 GLU A CA 1
ATOM 833 C C . GLU A 1 109 ? -1.077 6.180 16.474 1.00 64.50 109 GLU A C 1
ATOM 835 O O . GLU A 1 109 ? -1.208 6.560 17.640 1.00 64.50 109 GLU A O 1
ATOM 840 N N . ILE A 1 110 ? -2.022 5.468 15.845 1.00 75.06 110 ILE A N 1
ATOM 841 C CA . ILE A 1 110 ? -3.113 4.853 16.607 1.00 75.06 110 ILE A CA 1
ATOM 842 C C . ILE A 1 110 ? -2.450 3.809 17.500 1.00 75.06 110 ILE A C 1
ATOM 844 O O . ILE A 1 110 ? -1.995 2.775 17.013 1.00 75.06 110 ILE A O 1
ATOM 848 N N . ASP A 1 111 ? -2.336 4.127 18.783 1.00 78.56 111 ASP A N 1
ATOM 849 C CA . ASP A 1 111 ? -1.656 3.279 19.744 1.00 78.56 111 ASP A CA 1
ATOM 850 C C . ASP A 1 111 ? -2.376 1.930 19.884 1.00 78.56 111 ASP A C 1
ATOM 852 O O . ASP A 1 111 ? -3.575 1.804 19.618 1.00 78.56 111 ASP A O 1
ATOM 856 N N . GLU A 1 112 ? -1.634 0.902 20.293 1.00 82.06 112 GLU A N 1
ATOM 857 C CA . GLU A 1 112 ? -2.159 -0.464 20.359 1.00 82.06 112 GLU A CA 1
ATOM 858 C C . GLU A 1 112 ? -3.330 -0.581 21.360 1.00 82.06 112 GLU A C 1
ATOM 860 O O . GLU A 1 112 ? -4.246 -1.357 21.115 1.00 82.06 112 GLU A O 1
ATOM 865 N N . GLU A 1 113 ? -3.384 0.243 22.418 1.00 85.06 113 GLU A N 1
ATOM 866 C CA . GLU A 1 113 ? -4.519 0.268 23.357 1.00 85.06 113 GLU A CA 1
ATOM 867 C C . GLU A 1 113 ? -5.787 0.812 22.677 1.00 85.06 113 GLU A C 1
ATOM 869 O O . GLU A 1 113 ? -6.875 0.250 22.832 1.00 85.06 113 GLU A O 1
ATOM 874 N N . THR A 1 114 ? -5.665 1.872 21.876 1.00 86.06 114 THR A N 1
ATOM 875 C CA . THR A 1 114 ? -6.757 2.373 21.036 1.00 86.06 114 THR A CA 1
ATOM 876 C C . THR A 1 114 ? -7.179 1.327 20.006 1.00 86.06 114 THR A C 1
ATOM 878 O O . THR A 1 114 ? -8.380 1.137 19.805 1.00 86.06 114 THR A O 1
ATOM 881 N N . ILE A 1 115 ? -6.232 0.627 19.370 1.00 88.94 115 ILE A N 1
ATOM 882 C CA . ILE A 1 115 ? -6.545 -0.453 18.423 1.00 88.94 115 ILE A CA 1
ATOM 883 C C . ILE A 1 115 ? -7.350 -1.547 19.124 1.00 88.94 115 ILE A C 1
ATOM 885 O O . ILE A 1 115 ? -8.438 -1.866 18.659 1.00 88.94 115 ILE A O 1
ATOM 889 N N . GLU A 1 116 ? -6.874 -2.075 20.250 1.00 89.38 116 GLU A N 1
ATOM 890 C CA . GLU A 1 116 ? -7.555 -3.139 20.998 1.00 89.38 116 GLU A CA 1
ATOM 891 C C . GLU A 1 116 ? -8.971 -2.727 21.426 1.00 89.38 116 GLU A C 1
ATOM 893 O O . GLU A 1 116 ? -9.925 -3.472 21.198 1.00 89.38 116 GLU A O 1
ATOM 898 N N . LYS A 1 117 ? -9.137 -1.513 21.973 1.00 87.94 117 LYS A N 1
ATOM 899 C CA . LYS A 1 117 ? -10.451 -0.997 22.396 1.00 87.94 117 LYS A CA 1
ATOM 900 C C . LYS A 1 117 ? -11.419 -0.819 21.234 1.00 87.94 117 LYS A C 1
ATOM 902 O O . LYS A 1 117 ? -12.608 -1.091 21.371 1.00 87.94 117 LYS A O 1
ATOM 907 N N . VAL A 1 118 ? -10.941 -0.289 20.111 1.00 89.94 118 VAL A N 1
ATOM 908 C CA . VAL A 1 118 ? -11.788 0.037 18.959 1.00 89.94 118 VAL A CA 1
ATOM 909 C C . VAL A 1 118 ? -12.084 -1.205 18.122 1.00 89.94 118 VAL A C 1
ATOM 911 O O . VAL A 1 118 ? -13.175 -1.294 17.558 1.00 89.94 118 VAL A O 1
ATOM 914 N N . ASP A 1 119 ? -11.167 -2.177 18.064 1.00 92.19 119 ASP A N 1
ATOM 915 C CA . ASP A 1 119 ? -11.300 -3.364 17.218 1.00 92.19 119 ASP A CA 1
ATOM 916 C C . ASP A 1 119 ? -12.569 -4.161 17.539 1.00 92.19 119 ASP A C 1
ATOM 918 O O . ASP A 1 119 ? -13.249 -4.613 16.617 1.00 92.19 119 ASP A O 1
ATOM 922 N N . GLU A 1 120 ? -12.965 -4.253 18.815 1.00 92.00 120 GLU A N 1
ATOM 923 C CA . GLU A 1 120 ? -14.217 -4.898 19.250 1.00 92.00 120 GLU A CA 1
ATOM 924 C C . GLU A 1 120 ? -15.466 -4.337 18.547 1.00 92.00 120 GLU A C 1
ATOM 926 O O . GLU A 1 120 ? -16.441 -5.056 18.321 1.00 92.00 120 GLU A O 1
ATOM 931 N N . TYR A 1 121 ? -15.418 -3.065 18.152 1.00 92.81 121 TYR A N 1
ATOM 932 C CA . TYR A 1 121 ? -16.518 -2.331 17.527 1.00 92.81 121 TYR A CA 1
ATOM 933 C C . TYR A 1 121 ? -16.377 -2.193 16.010 1.00 92.81 121 TYR A C 1
ATOM 935 O O . TYR A 1 121 ? -17.257 -1.616 15.360 1.00 92.81 121 TYR A O 1
ATOM 943 N N . VAL A 1 122 ? -15.288 -2.707 15.435 1.00 93.31 122 VAL A N 1
ATOM 944 C CA . VAL A 1 122 ? -15.070 -2.729 13.991 1.00 93.31 122 VAL A CA 1
ATOM 945 C C . VAL A 1 122 ? -15.515 -4.069 13.425 1.00 93.31 122 VAL A C 1
ATOM 947 O O . VAL A 1 122 ? -15.080 -5.140 13.850 1.00 93.31 122 VAL A O 1
ATOM 950 N N . GLN A 1 123 ? -16.377 -3.995 12.416 1.00 93.44 123 GLN A N 1
ATOM 951 C CA . GLN A 1 123 ? -16.828 -5.147 11.646 1.00 93.44 123 GLN A CA 1
ATOM 952 C C . GLN A 1 123 ? -16.353 -5.004 10.208 1.00 93.44 123 GLN A C 1
ATOM 954 O O . GLN A 1 123 ? -16.508 -3.939 9.612 1.00 93.44 123 GLN A O 1
ATOM 959 N N . LEU A 1 124 ? -15.790 -6.072 9.649 1.00 93.69 124 LEU A N 1
ATOM 960 C CA . LEU A 1 124 ? -15.487 -6.157 8.227 1.00 93.69 124 LEU A CA 1
ATOM 961 C C . LEU A 1 124 ? -16.636 -6.877 7.522 1.00 93.69 124 LEU A C 1
ATOM 963 O O . LEU A 1 124 ? -17.052 -7.947 7.951 1.00 93.69 124 LEU A O 1
ATOM 967 N N . THR A 1 125 ? -17.133 -6.271 6.451 1.00 90.69 125 THR A N 1
ATOM 968 C CA . THR A 1 125 ? -18.148 -6.843 5.559 1.00 90.69 125 THR A CA 1
ATOM 969 C C . THR A 1 125 ? -17.659 -6.758 4.116 1.00 90.69 125 THR A C 1
ATOM 971 O O . THR A 1 125 ? -16.665 -6.082 3.840 1.00 90.69 125 THR A O 1
ATOM 974 N N . SER A 1 126 ? -18.389 -7.350 3.171 1.00 85.25 126 SER A N 1
ATOM 975 C CA . SER A 1 126 ? -18.127 -7.166 1.733 1.00 85.25 126 SER A CA 1
ATOM 976 C C . SER A 1 126 ? -18.152 -5.702 1.268 1.00 85.25 126 SER A C 1
ATOM 978 O O . SER A 1 126 ? -17.603 -5.388 0.220 1.00 85.25 126 SER A O 1
ATOM 980 N N . GLU A 1 127 ? -18.793 -4.804 2.022 1.00 85.62 127 GLU A N 1
ATOM 981 C CA . GLU A 1 127 ? -18.835 -3.361 1.738 1.00 85.62 127 GLU A CA 1
ATOM 982 C C . GLU A 1 127 ? -17.675 -2.583 2.388 1.00 85.62 127 GLU A C 1
ATOM 984 O O . GLU A 1 127 ? -17.583 -1.367 2.227 1.00 85.62 127 GLU A O 1
ATOM 989 N N . GLY A 1 128 ? -16.808 -3.260 3.148 1.00 90.44 128 GLY A N 1
ATOM 990 C CA . GLY A 1 128 ? -15.727 -2.649 3.916 1.00 90.44 128 GLY A CA 1
ATOM 991 C C . GLY A 1 128 ? -15.904 -2.737 5.429 1.00 90.44 128 GLY A C 1
ATOM 992 O O . GLY A 1 128 ? -16.851 -3.329 5.962 1.00 90.44 128 GLY A O 1
ATOM 993 N N . TYR A 1 129 ? -14.940 -2.138 6.116 1.00 92.81 129 TYR A N 1
ATOM 994 C CA . TYR A 1 129 ? -14.915 -1.885 7.545 1.00 92.81 129 TYR A CA 1
ATOM 995 C C . TYR A 1 129 ? -15.997 -0.874 7.938 1.00 92.81 129 TYR A C 1
ATOM 997 O O . TYR A 1 129 ? -16.105 0.215 7.366 1.00 92.81 129 TYR A O 1
ATOM 1005 N N . LYS A 1 130 ? -16.778 -1.227 8.959 1.00 92.56 130 LYS A N 1
ATOM 1006 C CA . LYS A 1 130 ? -17.810 -0.390 9.576 1.00 92.56 130 LYS A CA 1
ATOM 1007 C C . LYS A 1 130 ? -17.517 -0.233 11.062 1.00 92.56 130 LYS A C 1
ATOM 1009 O O . LYS A 1 130 ? -17.261 -1.217 11.754 1.00 92.56 130 LYS A O 1
ATOM 1014 N N . LEU A 1 131 ? -17.571 1.011 11.536 1.00 91.94 131 LEU A N 1
ATOM 1015 C CA . LEU A 1 131 ? -17.366 1.364 12.938 1.00 91.94 131 LEU A CA 1
ATOM 1016 C C . LEU A 1 131 ? -18.708 1.501 13.655 1.00 91.94 131 LEU A C 1
ATOM 1018 O O . LEU A 1 131 ? -19.468 2.420 13.357 1.00 91.94 131 LEU A O 1
ATOM 1022 N N . ASN A 1 132 ? -18.960 0.646 14.643 1.00 90.56 132 ASN A N 1
ATOM 1023 C CA . ASN A 1 132 ? -20.168 0.682 15.467 1.00 90.56 132 ASN A CA 1
ATOM 1024 C C . ASN A 1 132 ? -19.816 1.010 16.923 1.00 90.56 132 ASN A C 1
ATOM 1026 O O . ASN A 1 132 ? -19.975 0.184 17.819 1.00 90.56 132 ASN A O 1
ATOM 1030 N N . LEU A 1 133 ? -19.298 2.219 17.152 1.00 88.19 133 LEU A N 1
ATOM 1031 C CA . LEU A 1 133 ? -18.785 2.629 18.460 1.00 88.19 133 LEU A CA 1
ATOM 1032 C C . LEU A 1 133 ? -19.920 3.125 19.392 1.00 88.19 133 LEU A C 1
ATOM 1034 O O . LEU A 1 133 ? -20.647 4.050 19.011 1.00 88.19 133 LEU A O 1
ATOM 1038 N N . PRO A 1 134 ? -20.075 2.581 20.616 1.00 87.69 134 PRO A N 1
ATOM 1039 C CA . PRO A 1 134 ? -21.025 3.090 21.602 1.00 87.69 134 PRO A CA 1
ATOM 1040 C C . PRO A 1 134 ? -20.685 4.514 22.049 1.00 87.69 134 PRO A C 1
ATOM 1042 O O . PRO A 1 134 ? -19.518 4.906 22.100 1.00 87.69 134 PRO A O 1
ATOM 1045 N N . THR A 1 135 ? -21.699 5.277 22.468 1.00 84.81 135 THR A N 1
ATOM 1046 C CA . THR A 1 135 ? -21.515 6.654 22.961 1.00 84.81 135 THR A CA 1
ATOM 1047 C C . THR A 1 135 ? -20.546 6.735 24.143 1.00 84.81 135 THR A C 1
ATOM 1049 O O . THR A 1 135 ? -19.785 7.693 24.219 1.00 84.81 135 THR A O 1
ATOM 1052 N N . SER A 1 136 ? -20.538 5.731 25.029 1.00 82.88 136 SER A N 1
ATOM 1053 C CA . SER A 1 136 ? -19.629 5.657 26.182 1.00 82.88 136 SER A CA 1
ATOM 1054 C C . SER A 1 136 ? -18.162 5.591 25.759 1.00 82.88 136 SER A C 1
ATOM 1056 O O . SER A 1 136 ? -17.355 6.393 26.216 1.00 82.88 136 SER A O 1
ATOM 1058 N N . VAL A 1 137 ? -17.834 4.706 24.815 1.00 83.06 137 VAL A N 1
ATOM 1059 C CA . VAL A 1 137 ? -16.469 4.567 24.283 1.00 83.06 137 VAL A CA 1
ATOM 1060 C C . VAL A 1 137 ? -16.078 5.827 23.512 1.00 83.06 137 VAL A C 1
ATOM 1062 O O . VAL A 1 137 ? -14.968 6.327 23.657 1.00 83.06 137 VAL A O 1
ATOM 1065 N N . LYS A 1 138 ? -17.017 6.416 22.758 1.00 82.44 138 LYS A N 1
ATOM 1066 C CA . LYS A 1 138 ? -16.766 7.656 22.011 1.00 82.44 138 LYS A CA 1
ATOM 1067 C C . LYS A 1 138 ? -16.408 8.821 22.932 1.00 82.44 138 LYS A C 1
ATOM 1069 O O . LYS A 1 138 ? -15.566 9.632 22.569 1.00 82.44 138 LYS A O 1
ATOM 1074 N N . SER A 1 139 ? -17.051 8.917 24.098 1.00 82.50 139 SER A N 1
ATOM 1075 C CA . SER A 1 139 ? -16.803 9.996 25.062 1.00 82.50 139 SER A CA 1
ATOM 1076 C C . SER A 1 139 ? -15.467 9.892 25.800 1.00 82.50 139 SER A C 1
ATOM 1078 O O . SER A 1 139 ? -15.022 10.889 26.361 1.00 82.50 139 SER A O 1
ATOM 1080 N N . GLU A 1 140 ? -14.831 8.720 25.798 1.00 83.75 140 GLU A N 1
ATOM 1081 C CA . GLU A 1 140 ? -13.501 8.511 26.387 1.00 83.75 140 GLU A CA 1
ATOM 1082 C C . GLU A 1 140 ? -12.365 8.863 25.414 1.00 83.75 140 GLU A C 1
ATOM 1084 O O . GLU A 1 140 ? -11.221 9.041 25.830 1.00 83.75 140 GLU A O 1
ATOM 1089 N N . MET A 1 141 ? -12.671 8.989 24.120 1.00 82.69 141 MET A N 1
ATOM 1090 C CA . MET A 1 141 ? -11.704 9.327 23.081 1.00 82.69 141 MET A CA 1
ATOM 1091 C C . MET A 1 141 ? -11.614 10.841 22.886 1.00 82.69 141 MET A C 1
ATOM 1093 O O . MET A 1 141 ? -12.616 11.558 22.921 1.00 82.69 141 MET A O 1
ATOM 1097 N N . THR A 1 142 ? -10.411 11.334 22.600 1.00 84.69 142 THR A N 1
ATOM 1098 C CA . THR A 1 142 ? -10.253 12.700 22.093 1.00 84.69 142 THR A CA 1
ATOM 1099 C C . THR A 1 142 ? -10.810 12.788 20.668 1.00 84.69 142 THR A C 1
ATOM 1101 O O . THR A 1 142 ? -10.865 11.792 19.936 1.00 84.69 142 THR A O 1
ATOM 1104 N N . SER A 1 143 ? -11.204 13.992 20.242 1.00 79.94 143 SER A N 1
ATOM 1105 C CA . SER A 1 143 ? -11.660 14.223 18.865 1.00 79.94 143 SER A CA 1
ATOM 1106 C C . SER A 1 143 ? -10.604 13.811 17.833 1.00 79.94 143 SER A C 1
ATOM 1108 O O . SER A 1 143 ? -10.945 13.201 16.826 1.00 79.94 143 SER A O 1
ATOM 1110 N N . GLU A 1 144 ? -9.325 14.069 18.118 1.00 77.75 144 GLU A N 1
ATOM 1111 C CA . GLU A 1 144 ? -8.195 13.729 17.242 1.00 77.75 144 GLU A CA 1
ATOM 1112 C C . GLU A 1 144 ? -8.035 12.211 17.060 1.00 77.75 144 GLU A C 1
ATOM 1114 O O . GLU A 1 144 ? -7.854 11.725 15.938 1.00 77.75 144 GLU A O 1
ATOM 1119 N N . THR A 1 145 ? -8.153 11.436 18.144 1.00 81.44 145 THR A N 1
ATOM 1120 C CA . THR A 1 145 ? -8.093 9.969 18.080 1.00 81.44 145 THR A CA 1
ATOM 1121 C C . THR A 1 145 ? -9.290 9.414 17.312 1.00 81.44 145 THR A C 1
ATOM 1123 O O . THR A 1 145 ? -9.130 8.543 16.456 1.00 81.44 145 THR A O 1
ATOM 1126 N N . TYR A 1 146 ? -10.493 9.938 17.562 1.00 84.25 146 TYR A N 1
ATOM 1127 C CA . TYR A 1 146 ? -11.697 9.500 16.856 1.00 84.25 146 TYR A CA 1
ATOM 1128 C C . TYR A 1 146 ? -11.620 9.779 15.346 1.00 84.25 146 TYR A C 1
ATOM 1130 O O . TYR A 1 146 ? -11.917 8.896 14.540 1.00 84.25 146 TYR A O 1
ATOM 1138 N N . GLU A 1 147 ? -11.174 10.973 14.949 1.00 81.75 147 GLU A N 1
ATOM 1139 C CA . GLU A 1 147 ? -10.950 11.316 13.540 1.00 81.75 147 GLU A CA 1
ATOM 1140 C C . GLU A 1 147 ? -9.905 10.405 12.889 1.00 81.75 147 GLU A C 1
ATOM 1142 O O . GLU A 1 147 ? -10.110 9.931 11.771 1.00 81.75 147 GLU A O 1
ATOM 1147 N N . SER A 1 148 ? -8.819 10.092 13.601 1.00 80.00 148 SER A N 1
ATOM 1148 C CA . SER A 1 148 ? -7.781 9.179 13.111 1.00 80.00 148 SER A CA 1
ATOM 1149 C C . SER A 1 148 ? -8.338 7.780 12.827 1.00 80.00 148 SER A C 1
ATOM 1151 O O . SER A 1 148 ? -8.065 7.221 11.764 1.00 80.00 148 SER A O 1
ATOM 1153 N N . VAL A 1 149 ? -9.191 7.249 13.710 1.00 85.38 149 VAL A N 1
ATOM 1154 C CA . VAL A 1 149 ? -9.880 5.960 13.512 1.00 85.38 149 VAL A CA 1
ATOM 1155 C C . VAL A 1 149 ? -10.806 5.998 12.296 1.00 85.38 149 VAL A C 1
ATOM 1157 O O . VAL A 1 149 ? -10.724 5.122 11.432 1.00 85.38 149 VAL A O 1
ATOM 1160 N N . VAL A 1 150 ? -11.675 7.011 12.199 1.00 84.81 150 VAL A N 1
ATOM 1161 C CA . VAL A 1 150 ? -12.629 7.140 11.083 1.00 84.81 150 VAL A CA 1
ATOM 1162 C C . VAL A 1 150 ? -11.893 7.241 9.749 1.00 84.81 150 VAL A C 1
ATOM 1164 O O . VAL A 1 150 ? -12.224 6.522 8.804 1.00 84.81 150 VAL A O 1
ATOM 1167 N N . ASN A 1 151 ? -10.854 8.074 9.683 1.00 80.31 151 ASN A N 1
ATOM 1168 C CA . ASN A 1 151 ? -10.023 8.206 8.495 1.00 80.31 151 ASN A CA 1
ATOM 1169 C C . ASN A 1 151 ? -9.362 6.871 8.144 1.00 80.31 151 ASN A C 1
ATOM 1171 O O . ASN A 1 151 ? -9.376 6.472 6.974 1.00 80.31 151 ASN A O 1
ATOM 1175 N N . SER A 1 152 ? -8.803 6.165 9.136 1.00 82.44 152 SER A N 1
ATOM 1176 C CA . SER A 1 152 ? -8.159 4.859 8.949 1.00 82.44 152 SER A CA 1
ATOM 1177 C C . SER A 1 152 ? -9.102 3.842 8.309 1.00 82.44 152 SER A C 1
ATOM 1179 O O . SER A 1 152 ? -8.748 3.221 7.304 1.00 82.44 152 SER A O 1
ATOM 1181 N N . ILE A 1 153 ? -10.342 3.773 8.795 1.00 88.31 153 ILE A N 1
ATOM 1182 C CA . ILE A 1 153 ? -11.403 2.928 8.238 1.00 88.31 153 ILE A CA 1
ATOM 1183 C C . ILE A 1 153 ? -11.736 3.316 6.798 1.00 88.31 153 ILE A C 1
ATOM 1185 O O . ILE A 1 153 ? -11.728 2.457 5.920 1.00 88.31 153 ILE A O 1
ATOM 1189 N N . GLN A 1 154 ? -11.968 4.603 6.528 1.00 83.56 154 GLN A N 1
ATOM 1190 C CA . GLN A 1 154 ? -12.327 5.065 5.184 1.00 83.56 154 GLN A CA 1
ATOM 1191 C C . GLN A 1 154 ? -11.273 4.701 4.135 1.00 83.56 154 GLN A C 1
ATOM 1193 O O . GLN A 1 154 ? -11.627 4.269 3.047 1.00 83.56 154 GLN A O 1
ATOM 1198 N N . ASN A 1 155 ? -9.984 4.816 4.461 1.00 78.06 155 ASN A N 1
ATOM 1199 C CA . ASN A 1 155 ? -8.937 4.503 3.482 1.00 78.06 155 ASN A CA 1
ATOM 1200 C C . ASN A 1 155 ? -8.682 2.999 3.379 1.00 78.06 155 ASN A C 1
ATOM 1202 O O . ASN A 1 155 ? -8.356 2.510 2.306 1.00 78.06 155 ASN A O 1
ATOM 1206 N N . SER A 1 156 ? -8.855 2.248 4.469 1.00 86.06 156 SER A N 1
ATOM 1207 C CA . SER A 1 156 ? -8.811 0.782 4.400 1.00 86.06 156 SER A CA 1
ATOM 1208 C C . SER A 1 156 ? -9.930 0.251 3.497 1.00 86.06 156 SER A C 1
ATOM 1210 O O . SER A 1 156 ? -9.725 -0.702 2.750 1.00 86.06 156 SER A O 1
ATOM 1212 N N . ASN A 1 157 ? -11.088 0.921 3.483 1.00 88.38 157 ASN A N 1
ATOM 1213 C CA . ASN A 1 157 ? -12.199 0.587 2.592 1.00 88.38 157 ASN A CA 1
ATOM 1214 C C . ASN A 1 157 ? -11.900 0.846 1.115 1.00 88.38 157 ASN A C 1
ATOM 1216 O O . ASN A 1 157 ? -12.459 0.156 0.268 1.00 88.38 157 ASN A O 1
ATOM 1220 N N . GLU A 1 158 ? -10.997 1.773 0.792 1.00 82.50 158 GLU A N 1
ATOM 1221 C CA . GLU A 1 158 ? -10.532 1.938 -0.589 1.00 82.50 158 GLU A CA 1
ATOM 1222 C C . GLU A 1 158 ? -9.788 0.689 -1.067 1.00 82.50 158 GLU A C 1
ATOM 1224 O O . GLU A 1 158 ? -10.021 0.245 -2.184 1.00 82.50 158 GLU A O 1
ATOM 1229 N N . PHE A 1 159 ? -8.953 0.078 -0.214 1.00 84.19 159 PHE A N 1
ATOM 1230 C CA . PHE A 1 159 ? -8.313 -1.198 -0.542 1.00 84.19 159 PHE A CA 1
ATOM 1231 C C . PHE A 1 159 ? -9.343 -2.326 -0.637 1.00 84.19 159 PHE A C 1
ATOM 1233 O O . PHE A 1 159 ? -9.273 -3.132 -1.553 1.00 84.19 159 PHE A O 1
ATOM 1240 N N . VAL A 1 160 ? -10.323 -2.384 0.270 1.00 88.50 160 VAL A N 1
ATOM 1241 C CA . VAL A 1 160 ? -11.395 -3.399 0.218 1.00 88.50 160 VAL A CA 1
ATOM 1242 C C . VAL A 1 160 ? -12.205 -3.317 -1.083 1.00 88.50 160 VAL A C 1
ATOM 1244 O O . VAL A 1 160 ? -12.652 -4.345 -1.586 1.00 88.50 160 VAL A O 1
ATOM 1247 N N . ALA A 1 161 ? -12.368 -2.118 -1.644 1.00 85.81 161 ALA A N 1
ATOM 1248 C CA . ALA A 1 161 ? -13.086 -1.903 -2.896 1.00 85.81 161 ALA A CA 1
ATOM 1249 C C . ALA A 1 161 ? -12.299 -2.325 -4.154 1.00 85.81 161 ALA A C 1
ATOM 1251 O O . ALA A 1 161 ? -12.880 -2.372 -5.240 1.00 85.81 161 ALA A O 1
ATOM 1252 N N . GLU A 1 162 ? -11.001 -2.626 -4.040 1.00 83.06 162 GLU A N 1
ATOM 1253 C CA . GLU A 1 162 ? -10.175 -3.046 -5.175 1.00 83.06 162 GLU A CA 1
ATOM 1254 C C . GLU A 1 162 ? -10.557 -4.453 -5.667 1.00 83.06 162 GLU A C 1
ATOM 1256 O O . GLU A 1 162 ? -10.801 -5.390 -4.903 1.00 83.06 162 GLU A O 1
ATOM 1261 N N . GLU A 1 163 ? -10.570 -4.633 -6.988 1.00 80.38 163 GLU A N 1
ATOM 1262 C CA . GLU A 1 163 ? -10.956 -5.905 -7.598 1.00 80.38 163 GLU A CA 1
ATOM 1263 C C . GLU A 1 163 ? -9.987 -7.039 -7.213 1.00 80.38 163 GLU A C 1
ATOM 1265 O O . GLU A 1 163 ? -8.763 -6.891 -7.265 1.00 80.38 163 GLU A O 1
ATOM 1270 N N . GLY A 1 164 ? -10.522 -8.221 -6.897 1.00 84.12 164 GLY A N 1
ATOM 1271 C CA . GLY A 1 164 ? -9.723 -9.407 -6.571 1.00 84.12 164 GLY A CA 1
ATOM 1272 C C . GLY A 1 164 ? -9.205 -9.444 -5.132 1.00 84.12 164 GLY A C 1
ATOM 1273 O O . GLY A 1 164 ? -8.469 -10.369 -4.782 1.00 84.12 164 GLY A O 1
ATOM 1274 N N . VAL A 1 165 ? -9.592 -8.477 -4.298 1.00 89.62 165 VAL A N 1
ATOM 1275 C CA . VAL A 1 165 ? -9.407 -8.553 -2.849 1.00 89.62 165 VAL A CA 1
ATOM 1276 C C . VAL A 1 165 ? -10.361 -9.594 -2.264 1.00 89.62 165 VAL A C 1
ATOM 1278 O O . VAL A 1 165 ? -11.548 -9.641 -2.579 1.00 89.62 165 VAL A O 1
ATOM 1281 N N . ILE A 1 166 ? -9.818 -10.465 -1.420 1.00 92.25 166 ILE A N 1
ATOM 1282 C CA . ILE A 1 166 ? -10.542 -11.519 -0.713 1.00 92.25 166 ILE A CA 1
ATOM 1283 C C . ILE A 1 166 ? -10.800 -11.032 0.713 1.00 92.25 166 ILE A C 1
ATOM 1285 O O . ILE A 1 166 ? -9.880 -10.577 1.392 1.00 92.25 166 ILE A O 1
ATOM 1289 N N . ILE A 1 167 ? -12.046 -11.140 1.166 1.00 93.88 167 ILE A N 1
ATOM 1290 C CA . ILE A 1 167 ? -12.478 -10.690 2.491 1.00 93.88 167 ILE A CA 1
ATOM 1291 C C . ILE A 1 167 ? -12.543 -11.882 3.441 1.00 93.88 167 ILE A C 1
ATOM 1293 O O . ILE A 1 167 ? -13.248 -12.855 3.176 1.00 93.88 167 ILE A O 1
ATOM 1297 N N . ASP A 1 168 ? -11.817 -11.792 4.552 1.00 92.94 168 ASP A N 1
ATOM 1298 C CA . ASP A 1 168 ? -11.913 -12.704 5.686 1.00 92.94 168 ASP A CA 1
ATOM 1299 C C . ASP A 1 168 ? -12.564 -11.965 6.861 1.00 92.94 168 ASP A C 1
ATOM 1301 O O . ASP A 1 168 ? -11.912 -11.276 7.650 1.00 92.94 168 ASP A O 1
ATOM 1305 N N . GLU A 1 169 ? -13.886 -12.099 6.959 1.00 92.31 169 GLU A N 1
ATOM 1306 C CA . GLU A 1 169 ? -14.686 -11.463 8.011 1.00 92.31 169 GLU A CA 1
ATOM 1307 C C . GLU A 1 169 ? -14.364 -12.017 9.407 1.00 92.31 169 GLU A C 1
ATOM 1309 O O . GLU A 1 169 ? -14.484 -11.293 10.394 1.00 92.31 169 GLU A O 1
ATOM 1314 N N . VAL A 1 170 ? -13.910 -13.276 9.501 1.00 88.88 170 VAL A N 1
ATOM 1315 C CA . VAL A 1 170 ? -13.596 -13.932 10.782 1.00 88.88 170 VAL A CA 1
ATOM 1316 C C . VAL A 1 170 ? -12.354 -13.306 11.402 1.00 88.88 170 VAL A C 1
ATOM 1318 O O . VAL A 1 170 ? -12.342 -12.997 12.591 1.00 88.88 170 VAL A O 1
ATOM 1321 N N . ASN A 1 171 ? -11.321 -13.091 10.588 1.00 90.81 171 ASN A N 1
ATOM 1322 C CA . ASN A 1 171 ? -10.067 -12.477 11.024 1.00 90.81 171 ASN A CA 1
ATOM 1323 C C . ASN A 1 171 ? -10.042 -10.948 10.837 1.00 90.81 171 ASN A C 1
ATOM 1325 O O . ASN A 1 171 ? -9.016 -10.323 11.109 1.00 90.81 171 ASN A O 1
ATOM 1329 N N . LYS A 1 172 ? -11.148 -10.345 10.372 1.00 93.56 172 LYS A N 1
ATOM 1330 C CA . LYS A 1 172 ? -11.279 -8.913 10.037 1.00 93.56 172 LYS A CA 1
ATOM 1331 C C . LYS A 1 172 ? -10.165 -8.407 9.111 1.00 93.56 172 LYS A C 1
ATOM 1333 O O . LYS A 1 172 ? -9.717 -7.261 9.218 1.00 93.56 172 LYS A O 1
ATOM 1338 N N . GLU A 1 173 ? -9.722 -9.246 8.183 1.00 93.88 173 GLU A N 1
ATOM 1339 C CA . GLU A 1 173 ? -8.654 -8.913 7.244 1.00 93.88 173 GLU A CA 1
ATOM 1340 C C . GLU A 1 173 ? -9.146 -8.989 5.802 1.00 93.88 173 GLU A C 1
ATOM 1342 O O . GLU A 1 173 ? -9.870 -9.902 5.411 1.00 93.88 173 GLU A O 1
ATOM 1347 N N . ALA A 1 174 ? -8.724 -8.025 4.993 1.00 93.31 174 ALA A N 1
ATOM 1348 C CA . ALA A 1 174 ? -8.887 -8.087 3.550 1.00 93.31 174 ALA A CA 1
ATOM 1349 C C . ALA A 1 174 ? -7.518 -8.320 2.910 1.00 93.31 174 ALA A C 1
ATOM 1351 O O . ALA A 1 174 ? -6.512 -7.732 3.318 1.00 93.31 174 ALA A O 1
ATOM 1352 N N . LEU A 1 175 ? -7.454 -9.237 1.948 1.00 94.38 175 LEU A N 1
ATOM 1353 C CA . LEU A 1 175 ? -6.193 -9.724 1.406 1.00 94.38 175 LEU A CA 1
ATOM 1354 C C . LEU A 1 175 ? -6.164 -9.697 -0.115 1.00 94.38 175 LEU A C 1
ATOM 1356 O O . LEU A 1 175 ? -7.117 -10.076 -0.788 1.00 94.38 175 LEU A O 1
ATOM 1360 N N . TYR A 1 176 ? -5.012 -9.326 -0.653 1.00 93.94 176 TYR A N 1
ATOM 1361 C CA . TYR A 1 176 ? -4.672 -9.516 -2.056 1.00 93.94 176 TYR A CA 1
ATOM 1362 C C . TYR A 1 176 ? -3.376 -10.308 -2.132 1.00 93.94 176 TYR A C 1
ATOM 1364 O O . TYR A 1 176 ? -2.476 -10.101 -1.316 1.00 93.94 176 TYR A O 1
ATOM 1372 N N . SER A 1 177 ? -3.257 -11.226 -3.089 1.00 94.00 177 SER A N 1
ATOM 1373 C CA . SER A 1 177 ? -2.050 -12.040 -3.215 1.00 94.00 177 SER A CA 1
ATOM 1374 C C . SER A 1 177 ? -1.701 -12.360 -4.656 1.00 94.00 177 SER A C 1
ATOM 1376 O O . SER A 1 177 ? -2.576 -12.514 -5.503 1.00 94.00 177 SER A O 1
ATOM 1378 N N . VAL A 1 178 ? -0.405 -12.517 -4.900 1.00 92.75 178 VAL A N 1
ATOM 1379 C CA . VAL A 1 178 ? 0.158 -12.943 -6.174 1.00 92.75 178 VAL A CA 1
ATOM 1380 C C . VAL A 1 178 ? 1.173 -14.055 -5.925 1.00 92.75 178 VAL A C 1
ATOM 1382 O O . VAL A 1 178 ? 2.013 -13.976 -5.023 1.00 92.75 178 VAL A O 1
ATOM 1385 N N . SER A 1 179 ? 1.066 -15.133 -6.701 1.00 92.00 179 SER A N 1
ATOM 1386 C CA . SER A 1 179 ? 1.977 -16.273 -6.590 1.00 92.00 179 SER A CA 1
ATOM 1387 C C . SER A 1 179 ? 3.274 -16.020 -7.351 1.00 92.00 179 SER A C 1
ATOM 1389 O O . SER A 1 179 ? 3.259 -15.409 -8.419 1.00 92.00 179 SER A O 1
ATOM 1391 N N . ASP A 1 180 ? 4.383 -16.577 -6.868 1.00 90.44 180 ASP A N 1
ATOM 1392 C CA . ASP A 1 180 ? 5.668 -16.536 -7.574 1.00 90.44 180 ASP A CA 1
ATOM 1393 C C . ASP A 1 180 ? 5.563 -17.130 -8.980 1.00 90.44 180 ASP A C 1
ATOM 1395 O O . ASP A 1 180 ? 6.138 -16.605 -9.926 1.00 90.44 180 ASP A O 1
ATOM 1399 N N . THR A 1 181 ? 4.771 -18.191 -9.143 1.00 89.44 181 THR A N 1
ATOM 1400 C CA . THR A 1 18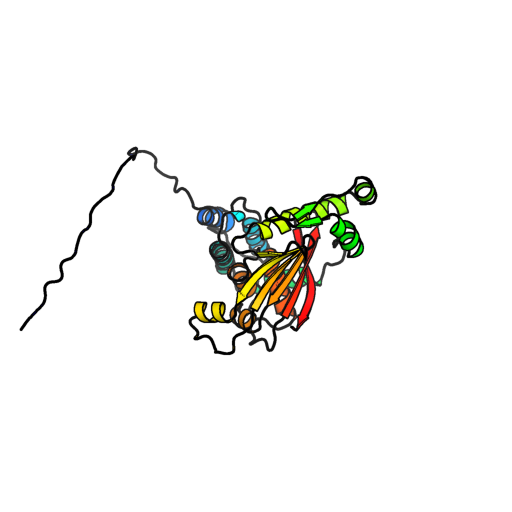1 ? 4.503 -18.794 -10.453 1.00 89.44 181 THR A CA 1
ATOM 1401 C C . THR A 1 181 ? 3.856 -17.798 -11.420 1.00 89.44 181 THR A C 1
ATOM 1403 O O . THR A 1 181 ? 4.207 -17.778 -12.599 1.00 89.44 181 THR A O 1
ATOM 1406 N N . THR A 1 182 ? 2.922 -16.973 -10.939 1.00 89.44 182 THR A N 1
ATOM 1407 C CA . THR A 1 182 ? 2.306 -15.901 -11.734 1.00 89.44 182 THR A CA 1
ATOM 1408 C C . THR A 1 182 ? 3.354 -14.861 -12.121 1.00 89.44 182 THR A C 1
ATOM 1410 O O . THR A 1 182 ? 3.515 -14.585 -13.306 1.00 89.44 182 THR A O 1
ATOM 1413 N N . LEU A 1 183 ? 4.132 -14.374 -11.147 1.00 88.62 183 LEU A N 1
ATOM 1414 C CA . LEU A 1 183 ? 5.176 -13.370 -11.379 1.00 88.62 183 LEU A CA 1
ATOM 1415 C C . LEU A 1 183 ? 6.225 -13.848 -12.392 1.00 88.62 183 LEU A C 1
ATOM 1417 O O . LEU A 1 183 ? 6.593 -13.097 -13.289 1.00 88.62 183 LEU A O 1
ATOM 1421 N N . MET A 1 184 ? 6.685 -15.099 -12.289 1.00 87.88 184 MET A N 1
ATOM 1422 C CA . MET A 1 184 ? 7.669 -15.665 -13.218 1.00 87.88 184 MET A CA 1
ATOM 1423 C C . MET A 1 184 ? 7.125 -15.722 -14.648 1.00 87.88 184 MET A C 1
ATOM 1425 O O . MET A 1 184 ? 7.814 -15.305 -15.574 1.00 87.88 184 MET A O 1
ATOM 1429 N N . ARG A 1 185 ? 5.876 -16.179 -14.840 1.00 87.12 185 ARG A N 1
ATOM 1430 C CA . ARG A 1 185 ? 5.263 -16.227 -16.180 1.00 87.12 185 ARG A CA 1
ATOM 1431 C C . ARG A 1 185 ? 5.131 -14.842 -16.799 1.00 87.12 185 ARG A C 1
ATOM 1433 O O . ARG A 1 185 ? 5.421 -14.685 -17.979 1.00 87.12 185 ARG A O 1
ATOM 1440 N N . GLU A 1 186 ? 4.688 -13.862 -16.017 1.00 86.44 186 GLU A N 1
ATOM 1441 C CA . GLU A 1 186 ? 4.538 -12.477 -16.477 1.00 86.44 186 GLU A CA 1
ATOM 1442 C C . GLU A 1 186 ? 5.879 -11.853 -16.874 1.00 86.44 186 GLU A C 1
ATOM 1444 O O . GLU A 1 186 ? 5.935 -11.081 -17.826 1.00 86.44 186 GLU A O 1
ATOM 1449 N N . ASN A 1 187 ? 6.966 -12.246 -16.205 1.00 83.88 187 ASN A N 1
ATOM 1450 C CA . ASN A 1 187 ? 8.330 -11.838 -16.541 1.00 83.88 187 ASN A CA 1
ATOM 1451 C C . ASN A 1 187 ? 8.997 -12.728 -17.616 1.00 83.88 187 ASN A C 1
ATOM 1453 O O . ASN A 1 187 ? 10.193 -12.606 -17.867 1.00 83.88 187 ASN A O 1
ATOM 1457 N N . GLY A 1 188 ? 8.243 -13.615 -18.281 1.00 83.56 188 GLY A N 1
ATOM 1458 C CA . GLY A 1 188 ? 8.740 -14.450 -19.383 1.00 83.56 188 GLY A CA 1
ATOM 1459 C C . GLY A 1 188 ? 9.593 -15.649 -18.957 1.00 83.56 188 GLY A C 1
ATOM 1460 O O . GLY A 1 188 ? 10.206 -16.303 -19.802 1.00 83.56 188 GLY A O 1
ATOM 1461 N N . GLU A 1 189 ? 9.627 -15.971 -17.665 1.00 84.81 189 GLU A N 1
ATOM 1462 C CA . GLU A 1 189 ? 10.360 -17.108 -17.125 1.00 84.81 189 GLU A CA 1
ATOM 1463 C C . GLU A 1 189 ? 9.490 -18.364 -17.018 1.00 84.81 189 GLU A C 1
ATOM 1465 O O . GLU A 1 189 ? 8.279 -18.325 -16.783 1.00 84.81 189 GLU A O 1
ATOM 1470 N N . THR A 1 190 ? 10.131 -19.527 -17.161 1.00 82.12 190 THR A N 1
ATOM 1471 C CA . THR A 1 190 ? 9.456 -20.808 -16.935 1.00 82.12 190 THR A CA 1
ATOM 1472 C C . THR A 1 190 ? 9.335 -21.048 -15.430 1.00 82.12 190 THR A C 1
ATOM 1474 O O . THR A 1 190 ? 10.368 -21.124 -14.759 1.00 82.12 190 THR A O 1
ATOM 1477 N N . PRO A 1 191 ? 8.117 -21.218 -14.880 1.00 79.38 191 PRO A N 1
ATOM 1478 C CA . PRO A 1 191 ? 7.949 -21.467 -13.457 1.00 79.38 191 PRO A CA 1
ATOM 1479 C C . PRO A 1 191 ? 8.704 -22.719 -13.035 1.00 79.38 191 PRO A C 1
ATOM 1481 O O . PRO A 1 191 ? 8.508 -23.803 -13.591 1.00 79.38 191 PRO A O 1
ATOM 1484 N N . MET A 1 192 ? 9.555 -22.587 -12.023 1.00 72.19 192 MET A N 1
ATOM 1485 C CA . MET A 1 192 ? 10.170 -23.754 -11.410 1.00 72.19 192 MET A CA 1
ATOM 1486 C C . MET A 1 192 ? 9.091 -24.566 -10.689 1.00 72.19 192 MET A C 1
ATOM 1488 O O . MET A 1 192 ? 8.268 -24.006 -9.970 1.00 72.19 192 MET A O 1
ATOM 1492 N N . LEU A 1 193 ? 9.155 -25.898 -10.777 1.00 60.38 193 LEU A N 1
ATOM 1493 C CA . LEU A 1 193 ? 8.244 -26.831 -10.084 1.00 60.38 193 LEU A CA 1
ATOM 1494 C C . LEU A 1 193 ? 8.177 -26.642 -8.548 1.00 60.38 193 LEU A C 1
ATOM 1496 O O . LEU A 1 193 ? 7.354 -27.271 -7.892 1.00 60.38 193 LEU A O 1
ATOM 1500 N N . ARG A 1 194 ? 9.056 -25.813 -7.964 1.00 61.75 194 ARG A N 1
ATOM 1501 C CA . ARG A 1 194 ? 9.134 -25.497 -6.527 1.00 61.75 194 ARG A CA 1
ATOM 1502 C C . ARG A 1 194 ? 8.899 -24.013 -6.192 1.00 61.75 194 ARG A C 1
ATOM 1504 O O . ARG A 1 194 ? 9.116 -23.630 -5.044 1.00 61.75 194 ARG A O 1
ATOM 1511 N N . ALA A 1 195 ? 8.496 -23.173 -7.149 1.00 61.97 195 ALA A N 1
ATOM 1512 C CA . ALA A 1 195 ? 8.205 -21.757 -6.907 1.00 61.97 195 ALA A CA 1
ATOM 1513 C C . ALA A 1 195 ? 6.857 -21.588 -6.173 1.00 61.97 195 ALA A C 1
ATOM 1515 O O . ALA A 1 195 ? 5.841 -21.243 -6.772 1.00 61.97 195 ALA A O 1
ATOM 1516 N N . ASN A 1 196 ? 6.864 -21.866 -4.865 1.00 67.81 196 ASN A N 1
ATOM 1517 C CA . ASN A 1 196 ? 5.692 -21.813 -3.979 1.00 67.81 196 ASN A CA 1
ATOM 1518 C C . ASN A 1 196 ? 5.632 -20.534 -3.124 1.00 67.81 196 ASN A C 1
ATOM 1520 O O . ASN A 1 196 ? 4.893 -20.491 -2.140 1.00 67.81 196 ASN A O 1
ATOM 1524 N N . GLY A 1 197 ? 6.428 -19.508 -3.437 1.00 83.62 197 GLY A N 1
ATOM 1525 C CA . GLY A 1 197 ? 6.314 -18.230 -2.743 1.00 83.62 197 GLY A CA 1
ATOM 1526 C C . GLY A 1 197 ? 5.014 -17.517 -3.109 1.00 83.62 197 GLY A C 1
ATOM 1527 O O . GLY A 1 197 ? 4.470 -17.680 -4.204 1.00 83.62 197 GLY A O 1
ATOM 1528 N N . VAL A 1 198 ? 4.502 -16.744 -2.156 1.00 90.06 198 VAL A N 1
ATOM 1529 C CA . VAL A 1 198 ? 3.334 -15.887 -2.339 1.00 90.06 198 VAL A CA 1
ATOM 1530 C C . VAL A 1 198 ? 3.658 -14.546 -1.712 1.00 90.06 198 VAL A C 1
ATOM 1532 O O . VAL A 1 198 ? 3.991 -14.483 -0.526 1.00 90.06 198 VAL A O 1
ATOM 1535 N N . SER A 1 199 ? 3.532 -13.488 -2.504 1.00 93.62 199 SER A N 1
ATOM 1536 C CA . SER A 1 199 ? 3.483 -12.127 -1.985 1.00 93.62 199 SER A CA 1
ATOM 1537 C C . SER A 1 199 ? 2.036 -11.750 -1.755 1.00 93.62 199 SER A C 1
ATOM 1539 O O . SER A 1 199 ? 1.169 -12.055 -2.574 1.00 93.62 199 SER A O 1
ATOM 1541 N N . LYS A 1 200 ? 1.754 -11.116 -0.625 1.00 94.38 200 LYS A N 1
ATOM 1542 C CA . LYS A 1 200 ? 0.394 -10.731 -0.268 1.00 94.38 200 LYS A CA 1
ATOM 1543 C C . LYS A 1 200 ? 0.371 -9.471 0.565 1.00 94.38 200 LYS A C 1
ATOM 1545 O O . LYS A 1 200 ? 1.251 -9.242 1.387 1.00 94.38 200 LYS A O 1
ATOM 1550 N N . VAL A 1 201 ? -0.684 -8.700 0.392 1.00 94.19 201 VAL A N 1
ATOM 1551 C CA . VAL A 1 201 ? -1.033 -7.588 1.265 1.00 94.19 201 VAL A CA 1
ATOM 1552 C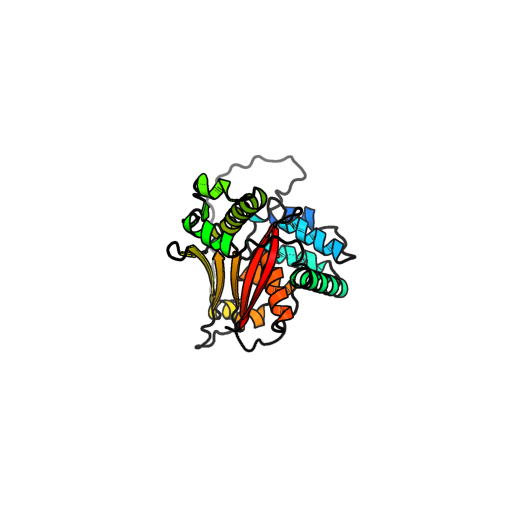 C . VAL A 1 201 ? -2.205 -8.044 2.104 1.00 94.19 201 VAL A C 1
ATOM 1554 O O . VAL A 1 201 ? -3.174 -8.571 1.566 1.00 94.19 201 VAL A O 1
ATOM 1557 N N . LYS A 1 202 ? -2.101 -7.852 3.413 1.00 94.00 202 LYS A N 1
ATOM 1558 C CA . LYS A 1 202 ? -3.227 -7.910 4.337 1.00 94.00 202 LYS A CA 1
ATOM 1559 C C . LYS A 1 202 ? -3.495 -6.501 4.832 1.00 94.00 202 LYS A C 1
ATOM 1561 O O . LYS A 1 202 ? -2.586 -5.879 5.383 1.00 94.00 202 LYS A O 1
ATOM 1566 N N . THR A 1 203 ? -4.705 -6.010 4.631 1.00 91.81 203 THR A N 1
ATOM 1567 C CA . THR A 1 203 ? -5.177 -4.781 5.260 1.00 91.81 203 THR A CA 1
ATOM 1568 C C . THR A 1 203 ? -6.015 -5.121 6.487 1.00 91.81 203 THR A C 1
ATOM 1570 O O . THR A 1 203 ? -6.714 -6.136 6.527 1.00 91.81 203 THR A O 1
ATOM 1573 N N . TYR A 1 204 ? -5.882 -4.261 7.484 1.00 91.81 204 TYR A N 1
ATOM 1574 C CA . TYR A 1 204 ? -6.697 -4.153 8.680 1.00 91.81 204 TYR A CA 1
ATOM 1575 C C . TYR A 1 204 ? -7.213 -2.715 8.723 1.00 91.81 204 TYR A C 1
ATOM 1577 O O . TYR A 1 204 ? -6.607 -1.826 8.125 1.00 91.81 204 TYR A O 1
ATOM 1585 N N . TRP A 1 205 ? -8.262 -2.439 9.497 1.00 90.00 205 TRP A N 1
ATOM 1586 C CA . TRP A 1 205 ? -8.762 -1.066 9.619 1.00 90.00 205 TRP A CA 1
ATOM 1587 C C . TRP A 1 205 ? -7.711 -0.078 10.152 1.00 90.00 205 TRP A C 1
ATOM 1589 O O . TRP A 1 205 ? -7.818 1.118 9.891 1.00 90.00 205 TRP A O 1
ATOM 1599 N N . TRP A 1 206 ? -6.705 -0.564 10.887 1.00 86.81 206 TRP A N 1
ATOM 1600 C CA . TRP A 1 206 ? -5.625 0.219 11.495 1.00 86.81 206 TRP A CA 1
ATOM 1601 C C . TRP A 1 206 ? -4.324 0.250 10.670 1.00 86.81 206 TRP A C 1
ATOM 1603 O O . TRP A 1 206 ? -3.393 0.974 11.023 1.00 86.81 206 TRP A O 1
ATOM 1613 N N . GLY A 1 207 ? -4.205 -0.517 9.578 1.00 86.75 207 GLY A N 1
ATOM 1614 C CA . GLY A 1 207 ? -2.965 -0.541 8.796 1.00 86.75 207 GLY A CA 1
ATOM 1615 C C . GLY A 1 207 ? -2.787 -1.748 7.881 1.00 86.75 207 GLY A C 1
ATOM 1616 O O . GLY A 1 207 ? -3.736 -2.432 7.509 1.00 86.75 207 GLY A O 1
ATOM 1617 N N . TYR A 1 208 ? -1.537 -2.012 7.497 1.00 89.19 208 TYR A N 1
ATOM 1618 C CA . TYR A 1 208 ? -1.190 -3.021 6.496 1.00 89.19 208 TYR A CA 1
ATOM 1619 C C . TYR A 1 208 ? -0.061 -3.938 6.965 1.00 89.19 208 TYR A C 1
ATOM 1621 O O . TYR A 1 208 ? 0.885 -3.514 7.631 1.00 89.19 208 TYR A O 1
ATOM 1629 N N . LYS A 1 209 ? -0.123 -5.202 6.541 1.00 91.56 209 LYS A N 1
ATOM 1630 C CA . LYS A 1 209 ? 1.000 -6.145 6.545 1.00 91.56 209 LYS A CA 1
ATOM 1631 C C . LYS A 1 209 ? 1.277 -6.589 5.116 1.00 91.56 209 LYS A C 1
ATOM 1633 O O . LYS A 1 209 ? 0.435 -7.219 4.479 1.00 91.56 209 LYS A O 1
ATOM 1638 N N . ILE A 1 210 ? 2.467 -6.277 4.623 1.00 91.94 210 ILE A N 1
ATOM 1639 C CA . ILE A 1 210 ? 2.884 -6.546 3.248 1.00 91.94 210 ILE A CA 1
ATOM 1640 C C . ILE A 1 210 ? 3.947 -7.630 3.288 1.00 91.94 210 ILE A C 1
ATOM 1642 O O . ILE A 1 210 ? 5.063 -7.406 3.746 1.00 91.94 210 ILE A O 1
ATOM 1646 N N . TYR A 1 211 ? 3.575 -8.813 2.824 1.00 92.56 211 TYR A N 1
ATOM 1647 C CA . TYR A 1 211 ? 4.425 -9.985 2.707 1.00 92.56 211 TYR A CA 1
ATOM 1648 C C . TYR A 1 211 ? 4.988 -10.025 1.290 1.00 92.56 211 TYR A C 1
ATOM 1650 O O . TYR A 1 211 ? 4.234 -10.061 0.317 1.00 92.56 211 TYR A O 1
ATOM 1658 N N . MET A 1 212 ? 6.306 -10.040 1.175 1.00 91.06 212 MET A N 1
ATOM 1659 C CA . MET A 1 212 ? 7.025 -10.038 -0.089 1.00 91.06 212 MET A CA 1
ATOM 1660 C C . MET A 1 212 ? 7.901 -11.279 -0.158 1.00 91.06 212 MET A C 1
ATOM 1662 O O . MET A 1 212 ? 8.820 -11.458 0.643 1.00 91.06 212 MET A O 1
ATOM 1666 N N . SER A 1 213 ? 7.621 -12.149 -1.123 1.00 90.69 213 SER A N 1
ATOM 1667 C CA . SER A 1 213 ? 8.465 -13.301 -1.403 1.00 90.69 213 SER A CA 1
ATOM 1668 C C . SER A 1 213 ? 9.832 -12.855 -1.928 1.00 90.69 213 SER A C 1
ATOM 1670 O O . SER A 1 213 ? 10.010 -11.755 -2.456 1.00 90.69 213 SER A O 1
ATOM 1672 N N . LYS A 1 214 ? 10.814 -13.755 -1.840 1.00 87.88 214 LYS A N 1
ATOM 1673 C CA . LYS A 1 214 ? 12.129 -13.559 -2.460 1.00 87.88 214 LYS A CA 1
ATOM 1674 C C . LYS A 1 214 ? 12.014 -13.227 -3.954 1.00 87.88 214 LYS A C 1
ATOM 1676 O O . LYS A 1 214 ? 12.703 -12.337 -4.439 1.00 87.88 214 LYS A O 1
ATOM 1681 N N . THR A 1 215 ? 11.170 -13.967 -4.669 1.00 87.56 215 THR A N 1
ATOM 1682 C CA . THR A 1 215 ? 10.955 -13.819 -6.113 1.00 87.56 215 THR A CA 1
ATOM 1683 C C . THR A 1 215 ? 10.371 -12.450 -6.432 1.00 87.56 215 THR A C 1
ATOM 1685 O O . THR A 1 215 ? 10.818 -11.779 -7.352 1.00 87.56 215 THR A O 1
ATOM 1688 N N . PHE A 1 216 ? 9.423 -11.990 -5.620 1.00 89.88 216 PHE A N 1
ATOM 1689 C CA . PHE A 1 216 ? 8.845 -10.665 -5.766 1.00 89.88 216 PHE A CA 1
ATOM 1690 C C . PHE A 1 216 ? 9.882 -9.558 -5.573 1.00 89.88 216 PHE A C 1
ATOM 1692 O O . PHE A 1 216 ? 9.979 -8.671 -6.413 1.00 89.88 216 PHE A O 1
ATOM 1699 N N . LEU A 1 217 ? 10.687 -9.631 -4.509 1.00 87.25 217 LEU A N 1
ATOM 1700 C CA . LEU A 1 217 ? 11.746 -8.648 -4.246 1.00 87.25 217 LEU A CA 1
ATOM 1701 C C . LEU A 1 217 ? 12.822 -8.646 -5.333 1.00 87.25 217 LEU A C 1
ATOM 1703 O O . LEU A 1 217 ? 13.354 -7.593 -5.663 1.00 87.25 217 LEU A O 1
ATOM 1707 N N . HIS A 1 218 ? 13.112 -9.811 -5.915 1.00 85.69 218 HIS A N 1
ATOM 1708 C CA . HIS A 1 218 ? 14.045 -9.916 -7.031 1.00 85.69 218 HIS A CA 1
ATOM 1709 C C . HIS A 1 218 ? 13.585 -9.102 -8.250 1.00 85.69 218 HIS A C 1
ATOM 1711 O O . HIS A 1 218 ? 14.414 -8.456 -8.888 1.00 85.69 218 HIS A O 1
ATOM 1717 N N . TYR A 1 219 ? 12.281 -9.098 -8.540 1.00 85.44 219 TYR A N 1
ATOM 1718 C CA . TYR A 1 219 ? 11.708 -8.365 -9.673 1.00 85.44 219 TYR A CA 1
ATOM 1719 C C . TYR A 1 219 ? 11.310 -6.922 -9.361 1.00 85.44 219 TYR A C 1
ATOM 1721 O O . TYR A 1 219 ? 11.216 -6.122 -10.285 1.00 85.44 219 TYR A O 1
ATOM 1729 N N . ALA A 1 220 ? 11.115 -6.568 -8.087 1.00 82.56 220 ALA A N 1
ATOM 1730 C CA . ALA A 1 220 ? 10.742 -5.213 -7.682 1.00 82.56 220 ALA A CA 1
ATOM 1731 C C . ALA A 1 220 ? 11.767 -4.148 -8.127 1.00 82.56 220 ALA A C 1
ATOM 1733 O O . ALA A 1 220 ? 11.436 -2.977 -8.251 1.00 82.56 220 ALA A O 1
ATOM 1734 N N . GLY A 1 221 ? 13.000 -4.543 -8.447 1.00 74.00 221 GLY A N 1
ATOM 1735 C CA . GLY A 1 221 ? 14.019 -3.643 -8.975 1.00 74.00 221 GLY A CA 1
ATOM 1736 C C . GLY A 1 221 ? 14.952 -3.091 -7.897 1.00 74.00 221 GLY A C 1
ATOM 1737 O O . GLY A 1 221 ? 14.918 -3.496 -6.733 1.00 74.00 221 GLY A O 1
ATOM 1738 N N . GLY A 1 222 ? 15.872 -2.224 -8.329 1.00 73.25 222 GLY A N 1
ATOM 1739 C CA . GLY A 1 222 ? 17.006 -1.769 -7.519 1.00 73.25 222 GLY A CA 1
ATOM 1740 C C . GLY A 1 222 ? 16.748 -0.578 -6.603 1.00 73.25 222 GLY A C 1
ATOM 1741 O O . GLY A 1 222 ? 17.288 -0.547 -5.502 1.00 73.25 222 GLY A O 1
ATOM 1742 N N . GLY A 1 223 ? 15.940 0.382 -7.054 1.00 77.75 223 GLY A N 1
ATOM 1743 C CA . GLY A 1 223 ? 15.630 1.612 -6.316 1.00 77.75 223 GLY A CA 1
ATOM 1744 C C . GLY A 1 223 ? 14.286 1.546 -5.594 1.00 77.75 223 GLY A C 1
ATOM 1745 O O . GLY A 1 223 ? 13.423 0.737 -5.955 1.00 77.75 223 GLY A O 1
ATOM 1746 N N . ILE A 1 224 ? 14.089 2.425 -4.606 1.00 81.06 224 ILE A N 1
ATOM 1747 C CA . ILE A 1 224 ? 12.834 2.522 -3.835 1.00 81.06 224 ILE A CA 1
ATOM 1748 C C . ILE A 1 224 ? 11.663 2.815 -4.774 1.00 81.06 224 ILE A C 1
ATOM 1750 O O . ILE A 1 224 ? 10.607 2.199 -4.679 1.00 81.06 224 ILE A O 1
ATOM 1754 N N . THR A 1 225 ? 11.882 3.708 -5.727 1.00 76.81 225 THR A N 1
ATOM 1755 C CA . THR A 1 225 ? 10.908 4.128 -6.728 1.00 76.81 225 THR A CA 1
ATOM 1756 C C . THR A 1 225 ? 10.444 2.978 -7.620 1.00 76.81 225 THR A C 1
ATOM 1758 O O . THR A 1 225 ? 9.245 2.747 -7.780 1.00 76.81 225 THR A O 1
ATOM 1761 N N . GLY A 1 226 ? 11.393 2.229 -8.193 1.00 78.81 226 GLY A N 1
ATOM 1762 C CA . GLY A 1 226 ? 11.076 1.091 -9.059 1.00 78.81 226 GLY A CA 1
ATOM 1763 C C . GLY A 1 226 ? 10.329 0.001 -8.293 1.00 78.81 226 GLY A C 1
ATOM 1764 O O . GLY A 1 226 ? 9.313 -0.509 -8.764 1.00 78.81 226 GLY A O 1
ATOM 1765 N N . ALA A 1 227 ? 10.772 -0.265 -7.062 1.00 85.62 227 ALA A N 1
ATOM 1766 C CA . ALA A 1 227 ? 10.131 -1.225 -6.178 1.00 85.62 227 ALA A CA 1
ATOM 1767 C C . ALA A 1 227 ? 8.722 -0.797 -5.770 1.00 85.62 227 ALA A C 1
ATOM 1769 O O . ALA A 1 227 ? 7.820 -1.633 -5.754 1.00 85.62 227 ALA A O 1
ATOM 1770 N N . ALA A 1 228 ? 8.503 0.493 -5.514 1.00 84.56 228 ALA A N 1
ATOM 1771 C CA . ALA A 1 228 ? 7.182 1.035 -5.243 1.00 84.56 228 ALA A CA 1
ATOM 1772 C C . ALA A 1 228 ? 6.256 0.877 -6.458 1.00 84.56 228 ALA A C 1
ATOM 1774 O O . ALA A 1 228 ? 5.150 0.364 -6.309 1.00 84.56 228 ALA A O 1
ATOM 1775 N N . GLY A 1 229 ? 6.714 1.227 -7.664 1.00 82.69 229 GLY A N 1
ATOM 1776 C CA . GLY A 1 229 ? 5.942 1.037 -8.899 1.00 82.69 229 GLY A CA 1
ATOM 1777 C C . GLY A 1 229 ? 5.530 -0.423 -9.114 1.00 82.69 229 GLY A C 1
ATOM 1778 O O . GLY A 1 229 ? 4.351 -0.718 -9.319 1.00 82.69 229 GLY A O 1
ATOM 1779 N N . TYR A 1 230 ? 6.474 -1.348 -8.936 1.00 86.69 230 TYR A N 1
ATOM 1780 C CA . TYR A 1 230 ? 6.210 -2.782 -9.032 1.00 86.69 230 TYR A CA 1
ATOM 1781 C C . TYR A 1 230 ? 5.219 -3.276 -7.964 1.00 86.69 230 TYR A C 1
ATOM 1783 O O . TYR A 1 230 ? 4.359 -4.116 -8.224 1.00 86.69 230 TYR A O 1
ATOM 1791 N N . MET A 1 231 ? 5.300 -2.744 -6.743 1.00 89.00 231 MET A N 1
ATOM 1792 C CA . MET A 1 231 ? 4.345 -3.039 -5.672 1.00 89.00 231 MET A CA 1
ATOM 1793 C C . MET A 1 231 ? 2.945 -2.492 -5.962 1.00 89.00 231 MET A C 1
ATOM 1795 O O . MET A 1 231 ? 1.962 -3.183 -5.687 1.00 89.00 231 MET A O 1
ATOM 1799 N N . VAL A 1 232 ? 2.832 -1.300 -6.553 1.00 84.88 232 VAL A N 1
ATOM 1800 C CA . VAL A 1 232 ? 1.544 -0.752 -7.002 1.00 84.88 232 VAL A CA 1
ATOM 1801 C C . VAL A 1 232 ? 0.905 -1.692 -8.015 1.00 84.88 232 VAL A C 1
ATOM 1803 O O . VAL A 1 232 ? -0.258 -2.049 -7.848 1.00 84.88 232 VAL A O 1
ATOM 1806 N N . SER A 1 233 ? 1.648 -2.153 -9.021 1.00 84.69 233 SER A N 1
ATOM 1807 C CA . SER A 1 233 ? 1.074 -2.979 -10.087 1.00 84.69 233 SER A CA 1
ATOM 1808 C C . SER A 1 233 ? 0.786 -4.412 -9.658 1.00 84.69 233 SER A C 1
ATOM 1810 O O . SER A 1 233 ? -0.291 -4.937 -9.940 1.00 84.69 233 SER A O 1
ATOM 1812 N N . LYS A 1 234 ? 1.712 -5.052 -8.937 1.00 88.50 234 LYS A N 1
ATOM 1813 C CA . LYS A 1 234 ? 1.601 -6.476 -8.585 1.00 88.50 234 LYS A CA 1
ATOM 1814 C C . LYS A 1 234 ? 0.859 -6.753 -7.293 1.00 88.50 234 LYS A C 1
ATOM 1816 O O . LYS A 1 234 ? 0.374 -7.868 -7.128 1.00 88.50 234 LYS A O 1
ATOM 1821 N N . LEU A 1 235 ? 0.773 -5.786 -6.381 1.00 88.06 235 LEU A N 1
ATOM 1822 C CA . LEU A 1 235 ? 0.051 -5.928 -5.112 1.00 88.06 235 LEU A CA 1
ATOM 1823 C C . LEU A 1 235 ? -1.140 -4.974 -4.979 1.00 88.06 235 LEU A C 1
ATOM 1825 O O . LEU A 1 235 ? -1.764 -4.949 -3.919 1.00 88.06 235 LEU A O 1
ATOM 1829 N N . LYS A 1 236 ? -1.457 -4.211 -6.035 1.00 83.31 236 LYS A N 1
ATOM 1830 C CA . LYS A 1 236 ? -2.557 -3.232 -6.077 1.00 83.31 236 LYS A CA 1
ATOM 1831 C C . LYS A 1 236 ? -2.502 -2.202 -4.945 1.00 83.31 236 LYS A C 1
ATOM 1833 O O . LYS A 1 236 ? -3.518 -1.652 -4.533 1.00 83.31 236 LYS A O 1
ATOM 1838 N N . LEU A 1 237 ? -1.304 -1.932 -4.431 1.00 80.88 237 LEU A N 1
ATOM 1839 C CA . LEU A 1 237 ? -1.105 -0.955 -3.369 1.00 80.88 237 LEU A CA 1
ATOM 1840 C C . LEU A 1 237 ? -1.280 0.467 -3.905 1.00 80.88 237 LEU A C 1
ATOM 1842 O O . LEU A 1 237 ? -0.968 0.753 -5.061 1.00 80.88 237 LEU A O 1
ATOM 1846 N N . ARG A 1 238 ? -1.721 1.387 -3.043 1.00 76.88 238 ARG A N 1
ATOM 1847 C CA . ARG A 1 238 ? -1.582 2.820 -3.329 1.00 76.88 238 ARG A CA 1
ATOM 1848 C C . ARG A 1 238 ? -0.106 3.199 -3.258 1.00 76.88 238 ARG A C 1
ATOM 1850 O O . ARG A 1 238 ? 0.642 2.668 -2.433 1.00 76.88 238 ARG A O 1
ATOM 1857 N N . HIS A 1 239 ? 0.304 4.136 -4.100 1.00 74.75 239 HIS A N 1
ATOM 1858 C CA . HIS A 1 239 ? 1.705 4.507 -4.249 1.00 74.75 239 HIS A CA 1
ATOM 1859 C C . HIS A 1 239 ? 2.383 4.973 -2.951 1.00 74.75 239 HIS A C 1
ATOM 1861 O O . HIS A 1 239 ? 3.478 4.488 -2.682 1.00 74.75 239 HIS A O 1
ATOM 1867 N N . PRO A 1 240 ? 1.745 5.755 -2.057 1.00 74.69 240 PRO A N 1
ATOM 1868 C CA . PRO A 1 240 ? 2.348 6.091 -0.764 1.00 74.69 240 PRO A CA 1
ATOM 1869 C C . PRO A 1 240 ? 2.666 4.872 0.115 1.00 74.69 240 PRO A C 1
ATOM 1871 O O . PRO A 1 240 ? 3.704 4.828 0.774 1.00 74.69 240 PRO A O 1
ATOM 1874 N N . ILE A 1 241 ? 1.794 3.856 0.106 1.00 78.81 241 ILE A N 1
ATOM 1875 C CA . ILE A 1 241 ? 1.993 2.609 0.858 1.00 78.81 241 ILE A CA 1
ATOM 1876 C C . ILE A 1 241 ? 3.124 1.801 0.219 1.00 78.81 241 ILE A C 1
ATOM 1878 O O . ILE A 1 241 ? 3.988 1.274 0.918 1.00 78.81 241 ILE A O 1
ATOM 1882 N N . ALA A 1 242 ? 3.132 1.728 -1.113 1.00 84.19 242 ALA A N 1
ATOM 1883 C CA . ALA A 1 242 ? 4.161 1.042 -1.878 1.00 84.19 242 ALA A CA 1
ATOM 1884 C C . ALA A 1 242 ? 5.543 1.690 -1.701 1.00 84.19 242 ALA A C 1
ATOM 1886 O O . ALA A 1 242 ? 6.521 0.974 -1.510 1.00 84.19 242 ALA A O 1
ATOM 1887 N N . ILE A 1 243 ? 5.624 3.025 -1.673 1.00 80.75 243 ILE A N 1
ATOM 1888 C CA . ILE A 1 243 ? 6.845 3.765 -1.341 1.00 80.75 243 ILE A CA 1
ATOM 1889 C C . ILE A 1 243 ? 7.309 3.410 0.069 1.00 80.75 243 ILE A C 1
ATOM 1891 O O . ILE A 1 243 ? 8.479 3.089 0.255 1.00 80.75 243 ILE A O 1
ATOM 1895 N N . ALA A 1 244 ? 6.417 3.450 1.063 1.00 79.62 244 ALA A N 1
ATOM 1896 C CA . ALA A 1 244 ? 6.790 3.138 2.439 1.00 79.62 244 ALA A CA 1
ATOM 1897 C C . ALA A 1 244 ? 7.312 1.696 2.572 1.00 79.62 244 ALA A C 1
ATOM 1899 O O . ALA A 1 244 ? 8.342 1.460 3.204 1.00 79.62 244 ALA A O 1
ATOM 1900 N N . ALA A 1 245 ? 6.655 0.742 1.910 1.00 85.25 245 ALA A N 1
ATOM 1901 C CA . ALA A 1 245 ? 7.097 -0.647 1.844 1.00 85.25 245 ALA A CA 1
ATOM 1902 C C . ALA A 1 245 ? 8.457 -0.788 1.143 1.00 85.25 245 ALA A C 1
ATOM 1904 O O . ALA A 1 245 ? 9.348 -1.467 1.651 1.00 85.25 245 ALA A O 1
ATOM 1905 N N . ALA A 1 246 ? 8.643 -0.129 0.000 1.00 85.94 246 ALA A N 1
ATOM 1906 C CA . ALA A 1 246 ? 9.888 -0.153 -0.752 1.00 85.94 246 ALA A CA 1
ATOM 1907 C C . ALA A 1 246 ? 11.043 0.480 0.034 1.00 85.94 246 ALA A C 1
ATOM 1909 O O . ALA A 1 246 ? 12.111 -0.115 0.126 1.00 85.94 246 ALA A O 1
ATOM 1910 N N . ALA A 1 247 ? 10.827 1.623 0.683 1.00 80.81 247 ALA A N 1
ATOM 1911 C CA . ALA A 1 247 ? 11.823 2.251 1.545 1.00 80.81 247 ALA A CA 1
ATOM 1912 C C . ALA A 1 247 ? 12.215 1.336 2.714 1.00 80.81 247 ALA A C 1
ATOM 1914 O O . ALA A 1 247 ? 13.402 1.159 2.989 1.00 80.81 247 ALA A O 1
ATOM 1915 N N . ALA A 1 248 ? 11.242 0.663 3.341 1.00 81.44 248 ALA A N 1
ATOM 1916 C CA . ALA A 1 248 ? 11.500 -0.353 4.361 1.00 81.44 248 ALA A CA 1
ATOM 1917 C C . ALA A 1 248 ? 12.426 -1.471 3.856 1.00 81.44 248 ALA A C 1
ATOM 1919 O O . ALA A 1 248 ? 13.352 -1.896 4.549 1.00 81.44 248 ALA A O 1
ATOM 1920 N N . MET A 1 249 ? 12.184 -1.942 2.632 1.00 84.00 249 MET A N 1
ATOM 1921 C CA . MET A 1 249 ? 13.000 -2.968 1.985 1.00 84.00 249 MET A CA 1
ATOM 1922 C C . MET A 1 249 ? 14.388 -2.448 1.590 1.00 84.00 249 MET A C 1
ATOM 1924 O O . MET A 1 249 ? 15.379 -3.166 1.733 1.00 84.00 249 MET A O 1
ATOM 1928 N N . GLY A 1 250 ? 14.486 -1.199 1.133 1.00 78.25 250 GLY A N 1
ATOM 1929 C CA . GLY A 1 250 ? 15.756 -0.534 0.850 1.00 78.25 250 GLY A CA 1
ATOM 1930 C C . GLY A 1 250 ? 16.635 -0.471 2.097 1.00 78.25 250 GLY A C 1
ATOM 1931 O O . GLY A 1 250 ? 17.784 -0.904 2.063 1.00 78.25 250 GLY A O 1
ATOM 1932 N N . MET A 1 251 ? 16.060 -0.066 3.232 1.00 75.88 251 MET A N 1
ATOM 1933 C CA . MET A 1 251 ? 16.752 -0.046 4.527 1.00 75.88 251 MET A CA 1
ATOM 1934 C C . MET A 1 251 ? 17.166 -1.431 5.018 1.00 75.88 251 MET A C 1
ATOM 1936 O O . MET A 1 251 ? 18.236 -1.593 5.599 1.00 75.88 251 MET A O 1
ATOM 1940 N N . ALA A 1 252 ? 16.342 -2.450 4.765 1.00 75.06 252 ALA A N 1
ATOM 1941 C CA . ALA A 1 252 ? 16.702 -3.834 5.054 1.00 75.06 252 ALA A CA 1
ATOM 1942 C C . ALA A 1 252 ? 17.811 -4.374 4.123 1.00 75.06 252 ALA A C 1
ATOM 1944 O O . ALA A 1 252 ? 18.293 -5.489 4.336 1.00 75.06 252 ALA A O 1
ATOM 1945 N N . GLY A 1 253 ? 18.218 -3.607 3.103 1.00 74.62 253 GLY A N 1
ATOM 1946 C CA . GLY A 1 253 ? 19.258 -3.967 2.140 1.00 74.62 253 GLY A CA 1
ATOM 1947 C C . GLY A 1 253 ? 18.826 -5.051 1.155 1.00 74.62 253 GLY A C 1
ATOM 1948 O O . GLY A 1 253 ? 19.666 -5.818 0.683 1.00 74.62 253 GLY A O 1
ATOM 1949 N N . VAL A 1 254 ? 17.519 -5.177 0.889 1.00 79.50 254 VAL A N 1
ATOM 1950 C CA . VAL A 1 254 ? 16.967 -6.297 0.100 1.00 79.50 254 VAL A CA 1
ATOM 1951 C C . VAL A 1 254 ? 16.496 -5.894 -1.293 1.00 79.50 254 VAL A C 1
ATOM 1953 O O . VAL A 1 254 ? 16.262 -6.778 -2.114 1.00 79.50 254 VAL A O 1
ATOM 1956 N N . LEU A 1 255 ? 16.396 -4.593 -1.581 1.00 77.19 255 LEU A N 1
ATOM 1957 C CA . LEU A 1 255 ? 16.173 -4.096 -2.941 1.00 77.19 255 LEU A CA 1
ATOM 1958 C C . LEU A 1 255 ? 17.455 -4.206 -3.776 1.00 77.19 255 LEU A C 1
ATOM 1960 O O . LEU A 1 255 ? 18.563 -4.092 -3.254 1.00 77.19 255 LEU A O 1
ATOM 1964 N N . GLY A 1 256 ? 17.310 -4.486 -5.073 1.00 59.28 256 GLY A N 1
ATOM 1965 C CA . GLY A 1 256 ? 18.435 -4.565 -6.018 1.00 59.28 256 GLY A CA 1
ATOM 1966 C C . GLY A 1 256 ? 19.399 -5.734 -5.838 1.00 59.28 256 GLY A C 1
ATOM 1967 O O . GLY A 1 256 ? 20.331 -5.885 -6.626 1.00 59.28 256 GLY A O 1
ATOM 1968 N N . THR A 1 257 ? 19.175 -6.594 -4.848 1.00 57.59 257 THR A N 1
ATOM 1969 C CA . THR A 1 257 ? 19.930 -7.833 -4.664 1.00 57.59 257 THR A CA 1
ATOM 1970 C C . THR A 1 257 ? 18.997 -9.027 -4.803 1.00 57.59 257 THR A C 1
ATOM 1972 O O . THR A 1 257 ? 17.785 -8.928 -4.623 1.00 57.59 257 THR A O 1
ATOM 1975 N N . SER A 1 258 ? 19.536 -10.200 -5.141 1.00 60.59 258 SER A N 1
ATOM 1976 C CA . SER A 1 258 ? 18.768 -11.442 -5.059 1.00 60.59 258 SER A CA 1
ATOM 1977 C C . SER A 1 258 ? 18.507 -11.750 -3.581 1.00 60.59 258 SER A C 1
ATOM 1979 O O . SER A 1 258 ? 19.301 -12.456 -2.947 1.00 60.59 258 SER A O 1
ATOM 1981 N N . ALA A 1 259 ? 17.431 -11.172 -3.035 1.00 68.31 259 ALA A N 1
ATOM 1982 C CA . ALA A 1 259 ? 17.011 -11.316 -1.649 1.00 68.31 259 ALA A CA 1
ATOM 1983 C C . ALA A 1 259 ? 17.120 -12.786 -1.230 1.00 68.31 259 ALA A C 1
ATOM 1985 O O . ALA A 1 259 ? 16.705 -13.691 -1.951 1.00 68.31 259 ALA A O 1
ATOM 1986 N N . LYS A 1 260 ? 17.745 -13.079 -0.088 1.00 74.19 260 LYS A N 1
ATOM 1987 C CA . LYS A 1 260 ? 17.940 -14.483 0.320 1.00 74.19 260 LYS A CA 1
ATOM 1988 C C . LYS A 1 260 ? 16.654 -15.108 0.868 1.00 74.19 260 LYS A C 1
ATOM 1990 O O . LYS A 1 260 ? 16.511 -16.327 0.806 1.00 74.19 260 LYS A O 1
ATOM 1995 N N . HIS A 1 261 ? 15.729 -14.278 1.349 1.00 82.31 261 HIS A N 1
ATOM 1996 C CA . HIS A 1 261 ? 14.501 -14.660 2.048 1.00 82.31 261 HIS A CA 1
ATOM 1997 C C . HIS A 1 261 ? 13.343 -13.743 1.640 1.00 82.31 261 HIS A C 1
ATOM 1999 O O . HIS A 1 261 ? 13.573 -12.718 0.998 1.00 82.31 261 HIS A O 1
ATOM 2005 N N . GLY A 1 262 ? 12.120 -14.125 2.010 1.00 82.12 262 GLY A N 1
ATOM 2006 C CA . GLY A 1 262 ? 10.985 -13.207 1.984 1.00 82.12 262 GLY A CA 1
ATOM 2007 C C . GLY A 1 262 ? 11.034 -12.243 3.169 1.00 82.12 262 GLY A C 1
ATOM 2008 O O . GLY A 1 262 ? 11.727 -12.497 4.159 1.00 82.12 262 GLY A O 1
ATOM 2009 N N . TYR A 1 263 ? 10.306 -11.141 3.060 1.00 86.81 263 TYR A N 1
ATOM 2010 C CA . TYR A 1 263 ? 10.228 -10.104 4.081 1.00 86.81 263 TYR A CA 1
ATOM 2011 C C . TYR A 1 263 ? 8.786 -9.673 4.298 1.00 86.81 263 TYR A C 1
ATOM 2013 O O . TYR A 1 263 ? 7.947 -9.768 3.406 1.00 86.81 263 TYR A O 1
ATOM 2021 N N . VAL A 1 264 ? 8.504 -9.186 5.498 1.00 87.06 264 VAL A N 1
ATOM 2022 C CA . VAL A 1 264 ? 7.211 -8.633 5.882 1.00 87.06 264 VAL A CA 1
ATOM 2023 C C . VAL A 1 264 ? 7.429 -7.217 6.380 1.00 87.06 264 VAL A C 1
ATOM 2025 O O . VAL A 1 264 ? 8.254 -7.021 7.267 1.00 87.06 264 VAL A O 1
ATOM 2028 N N . ALA A 1 265 ? 6.685 -6.253 5.846 1.00 85.50 265 ALA A N 1
ATOM 2029 C CA . ALA A 1 265 ? 6.618 -4.894 6.372 1.00 85.50 265 ALA A CA 1
ATOM 2030 C C . ALA A 1 265 ? 5.248 -4.657 7.024 1.00 85.50 265 ALA A C 1
ATOM 2032 O O . ALA A 1 265 ? 4.218 -4.915 6.395 1.00 85.50 265 ALA A O 1
ATOM 2033 N N . ARG A 1 266 ? 5.222 -4.169 8.271 1.00 84.31 266 ARG A N 1
ATOM 2034 C CA . ARG A 1 266 ? 4.022 -3.576 8.884 1.00 84.31 266 ARG A CA 1
ATOM 2035 C C . ARG A 1 266 ? 4.072 -2.086 8.614 1.00 84.31 266 ARG A C 1
ATOM 2037 O O . ARG A 1 266 ? 5.079 -1.435 8.889 1.00 84.31 266 ARG A O 1
ATOM 2044 N N . ILE A 1 267 ? 2.984 -1.578 8.062 1.00 81.81 267 ILE A N 1
ATOM 2045 C CA . ILE A 1 267 ? 2.810 -0.163 7.788 1.00 81.81 267 ILE A CA 1
ATOM 2046 C C . ILE A 1 267 ? 1.605 0.294 8.588 1.00 81.81 267 ILE A C 1
ATOM 2048 O O . ILE A 1 267 ? 0.485 -0.156 8.330 1.00 81.81 267 ILE A O 1
ATOM 2052 N N . THR A 1 268 ? 1.845 1.165 9.562 1.00 73.69 268 THR A N 1
ATOM 2053 C CA . THR A 1 268 ? 0.775 1.837 10.296 1.00 73.69 268 THR A CA 1
ATOM 2054 C C . THR A 1 268 ? 0.504 3.182 9.638 1.00 73.69 268 THR A C 1
ATOM 2056 O O . THR A 1 268 ? 1.393 3.816 9.058 1.00 73.69 268 THR A O 1
ATOM 2059 N N . ARG A 1 269 ? -0.749 3.619 9.694 1.00 65.94 269 ARG A N 1
ATOM 2060 C CA . ARG A 1 269 ? -1.127 4.944 9.228 1.00 65.94 269 ARG A CA 1
ATOM 2061 C C . ARG A 1 269 ? -1.080 5.940 10.378 1.00 65.94 269 ARG A C 1
ATOM 2063 O O . ARG A 1 269 ? -1.553 5.654 11.471 1.00 65.94 269 ARG A O 1
ATOM 2070 N N . VAL A 1 270 ? -0.581 7.133 10.085 1.00 62.53 270 VAL A N 1
ATOM 2071 C CA . VAL A 1 270 ? -0.597 8.272 10.996 1.00 62.53 270 VAL A CA 1
ATOM 2072 C C . VAL A 1 270 ? -1.413 9.401 10.382 1.00 62.53 270 VAL A C 1
ATOM 2074 O O . VAL A 1 270 ? -1.293 9.710 9.191 1.00 62.53 270 VAL A O 1
ATOM 2077 N N . SER A 1 271 ? -2.245 10.021 11.211 1.00 48.75 271 SER A N 1
ATOM 2078 C CA . SER A 1 271 ? -2.923 11.266 10.878 1.00 48.75 271 SER A CA 1
ATOM 2079 C C . SER A 1 271 ? -1.958 12.439 11.061 1.00 48.75 271 SER A C 1
ATOM 2081 O O . SER A 1 271 ? -1.350 12.581 12.121 1.00 48.75 271 SER A O 1
ATOM 2083 N N . VAL A 1 272 ? -1.803 13.284 10.040 1.00 47.59 272 VAL A N 1
ATOM 2084 C CA . VAL A 1 272 ? -1.165 14.600 10.185 1.00 47.59 272 VAL A CA 1
ATOM 2085 C C . VAL A 1 272 ? -2.015 15.688 9.530 1.00 47.59 272 VAL A C 1
ATOM 2087 O O . VAL A 1 272 ? -2.780 15.386 8.613 1.00 47.59 272 VAL A O 1
ATOM 2090 N N . PRO A 1 273 ? -1.840 16.968 9.919 1.00 32.31 273 PRO A N 1
ATOM 2091 C CA . PRO A 1 273 ? -2.606 18.094 9.370 1.00 32.31 273 PRO A CA 1
ATOM 2092 C C . PRO A 1 273 ? -2.518 18.284 7.844 1.00 32.31 273 PRO A C 1
ATOM 2094 O O . PRO A 1 273 ? -3.291 19.052 7.284 1.00 32.31 273 PRO A O 1
ATOM 2097 N N . PHE A 1 274 ? -1.586 17.603 7.167 1.00 35.28 274 PHE A N 1
ATOM 2098 C CA . PHE A 1 274 ? -1.322 17.723 5.727 1.00 35.28 274 PHE A CA 1
ATOM 2099 C C . PHE A 1 274 ? -1.511 16.395 4.965 1.00 35.28 274 PHE A C 1
ATOM 2101 O O . PHE A 1 274 ? -0.806 16.142 3.994 1.00 35.28 274 PHE A O 1
ATOM 2108 N N . GLY A 1 275 ? -2.422 15.530 5.425 1.00 36.72 275 GLY A N 1
ATOM 2109 C CA . GLY A 1 275 ? -2.804 14.288 4.736 1.00 36.72 275 GLY A CA 1
ATOM 2110 C C . GLY A 1 275 ? -2.343 13.005 5.442 1.00 36.72 275 GLY A C 1
ATOM 2111 O O . GLY A 1 275 ? -1.656 13.057 6.461 1.00 36.72 275 GLY A O 1
ATOM 2112 N N . PRO A 1 276 ? -2.739 11.818 4.953 1.00 45.47 276 PRO A N 1
ATOM 2113 C CA . PRO A 1 276 ? -2.315 10.562 5.556 1.00 45.47 276 PRO A CA 1
ATOM 2114 C C . PRO A 1 276 ? -0.821 10.314 5.361 1.00 45.47 276 PRO A C 1
ATOM 2116 O O . PRO A 1 276 ? -0.337 10.270 4.232 1.00 45.47 276 PRO A O 1
ATOM 2119 N N . LYS A 1 277 ? -0.100 10.073 6.458 1.00 64.25 277 LYS A N 1
ATOM 2120 C CA . LYS A 1 277 ? 1.266 9.546 6.406 1.00 64.25 277 LYS A CA 1
ATOM 2121 C C . LYS A 1 277 ? 1.265 8.057 6.718 1.00 64.25 277 LYS A C 1
ATOM 2123 O O . LYS A 1 277 ? 0.485 7.578 7.536 1.00 64.25 277 LYS A O 1
ATOM 2128 N N . TYR A 1 278 ? 2.155 7.332 6.058 1.00 70.19 278 TYR A N 1
ATOM 2129 C CA . TYR A 1 278 ? 2.386 5.913 6.290 1.00 70.19 278 TYR A CA 1
ATOM 2130 C C . TYR A 1 278 ? 3.756 5.760 6.932 1.00 70.19 278 TYR A C 1
ATOM 2132 O O . TYR A 1 278 ? 4.743 6.275 6.406 1.00 70.19 278 TYR A O 1
ATOM 2140 N N . ILE A 1 279 ? 3.805 5.076 8.069 1.00 70.88 279 ILE A N 1
ATOM 2141 C CA . ILE A 1 279 ? 5.044 4.782 8.782 1.00 70.88 279 ILE A CA 1
ATOM 2142 C C . ILE A 1 279 ? 5.280 3.283 8.790 1.00 70.88 279 ILE A C 1
ATOM 2144 O O . ILE A 1 279 ? 4.349 2.482 8.871 1.00 70.88 279 ILE A O 1
ATOM 2148 N N . VAL A 1 280 ? 6.544 2.898 8.698 1.00 75.19 280 VAL A N 1
ATOM 2149 C CA . VAL A 1 280 ? 6.951 1.499 8.779 1.00 75.19 280 VAL A CA 1
ATOM 2150 C C . VAL A 1 280 ? 7.167 1.180 10.250 1.00 75.19 280 VAL A C 1
ATOM 2152 O O . VAL A 1 280 ? 8.109 1.675 10.858 1.00 75.19 280 VAL A O 1
ATOM 2155 N N . THR A 1 281 ? 6.301 0.351 10.820 1.00 73.06 281 THR A N 1
ATOM 2156 C CA . THR A 1 281 ? 6.328 0.012 12.255 1.00 73.06 281 THR A CA 1
ATOM 2157 C C . THR A 1 281 ? 6.980 -1.330 12.536 1.00 73.06 281 THR A C 1
ATOM 2159 O O . THR A 1 281 ? 7.214 -1.700 13.684 1.00 73.06 281 THR A O 1
ATOM 2162 N N . GLY A 1 282 ? 7.352 -2.057 11.484 1.00 71.44 282 GLY A N 1
ATOM 2163 C CA . GLY A 1 282 ? 8.273 -3.170 11.610 1.00 71.44 282 GLY A CA 1
ATOM 2164 C C . GLY A 1 282 ? 8.619 -3.811 10.279 1.00 71.44 282 GLY A C 1
ATOM 2165 O O . GLY A 1 282 ? 7.837 -3.782 9.327 1.00 71.44 282 GLY A O 1
ATOM 2166 N N . VAL A 1 283 ? 9.808 -4.407 10.237 1.00 80.62 283 VAL A N 1
ATOM 2167 C CA . VAL A 1 283 ? 10.278 -5.239 9.132 1.00 80.62 283 VAL A CA 1
ATOM 2168 C C . VAL A 1 283 ? 10.798 -6.546 9.704 1.00 80.62 283 VAL A C 1
ATOM 2170 O O . VAL A 1 283 ? 11.667 -6.548 10.575 1.00 80.62 283 VAL A O 1
ATOM 2173 N N . TRP A 1 284 ? 10.292 -7.664 9.194 1.00 82.12 284 TRP A N 1
ATOM 2174 C CA . TRP A 1 284 ? 10.703 -8.998 9.620 1.00 82.12 284 TRP A CA 1
ATOM 2175 C C . TRP A 1 284 ? 11.082 -9.849 8.425 1.00 82.12 284 TRP A C 1
ATOM 2177 O O . TRP A 1 284 ? 10.551 -9.696 7.327 1.00 82.12 284 TRP A O 1
ATOM 2187 N N . ARG A 1 285 ? 11.989 -10.788 8.660 1.00 83.88 285 ARG A N 1
ATOM 2188 C CA . ARG A 1 285 ? 12.273 -11.862 7.718 1.00 83.88 285 ARG A CA 1
ATOM 2189 C C . ARG A 1 285 ? 11.182 -12.932 7.824 1.00 83.88 285 ARG A C 1
ATOM 2191 O O . ARG A 1 285 ? 10.788 -13.284 8.933 1.00 83.88 285 ARG A O 1
ATOM 2198 N N . GLN A 1 286 ? 10.740 -13.436 6.675 1.00 76.06 286 GLN A N 1
ATOM 2199 C CA . GLN A 1 286 ? 9.808 -14.559 6.552 1.00 76.06 286 GLN A CA 1
ATOM 2200 C C . GLN A 1 286 ? 10.531 -15.911 6.583 1.00 76.06 286 GLN A C 1
ATOM 2202 O O . GLN A 1 286 ? 11.678 -15.999 6.071 1.00 76.06 286 GLN A O 1
#

Radius of gyration: 22.95 Å; chains: 1; bounding box: 48×50×86 Å

Sequence (286 aa):
MKKIITFLLIGVLGISLIAPSIANAGKIVATPFGQIKEECIDGKVVNSKEDLANIITNIDEHYNISMLTSEEREKLYANAYNLTSPEIIESYEQNVTDKIVGNIDGLTEIDEETIEKVDEYVQLTSEGYKLNLPTSVKSEMTSETYESVVNSIQNSNEFVAEEGVIIDEVNKEALYSVSDTTLMRENGETPMLRANGVSKVKTYWWGYKIYMSKTFLHYAGGGITGAAGYMVSKLKLRHPIAIAAAAAMGMAGVLGTSAKHGYVARITRVSVPFGPKYIVTGVWRQ

pLDDT: mean 75.99, std 18.8, range [24.28, 94.38]

Foldseek 3Di:
DDDDDDDDDDDDDDDDDDDDDDDDPDDDVQDLLRVLCVPQQPPDADPALVNLVSSLVSCLPPPSNLVDALLSSLVSLVSSCVNDDPVRQVVNLVVLLCVQVPDPDPWPQCDVVNVVVQVVQWFQDLQFIDGRDDPVRVVVDDPQSVVLLVVLRVVLSSVSPDPQWDADRPVQKIKDKDFLCRVQVVVVHHDDPPRGDMWMWIDHSFFIKTKFWLSLLCCCAAGLSSVLSSCCNRHVDRSQVSSQVSSVCVVVVSHHDSRPFIKMWTWGWTDDPVDIHIHTPDMDTD

Secondary structure (DSSP, 8-state):
------------------PPP----------HHHHHHHHHTTT----SHHHHHHHHHHHHH-TTGGGS-HHHHHHHHHHHHHTS-HHHHHHHHHHHHHHHHH--TT-EE--HHHHHHHHTTEEEETTEEEE---HHHHHHS-HHHHHHHHHHHHHHHHHHTSTTPEEETTTTEEEEEEEHHHHHHHTTPPPPTT---EEEEEEETTEEEEEE-HHHHHHH-SSHHHHHHHHHHHH---HHHHHHHHHHHHHTT-TTS--SS-EEEEEEEEEETTEEEEEEEEEEE-